Protein AF-A0A4Q1C5U7-F1 (afdb_monomer_lite)

pLDDT: mean 79.49, std 18.41, range [34.84, 97.06]

Organism: NCBI:txid2508720

Foldseek 3Di:
DPVVVVVVVVVVLPPPDLQDDFFDFPVVVCVSQNAAPDWDDDPQWIWGAHPPRWIFIDGVRTTDDTPRDPHPDDDDDDDDDDDDDDDDDDDDDDDPDPPDDPVVVVVVVVVVVVVVVVVVVVVVVVVVVVVVVVVVVVVVVVPPDCDPLPDDDPVVLVVVLVVLLVLLLVLLVVLCVVLVHDFDSVLSNVLSVQLSVLLVVVQVCCCVPVVDNDPPPPSLVVSLSSSLVSNVVRGPDDDSVSSNSSSVSSSVSSVVVVVVVVVVVVVVVD

Sequence (270 aa):
MVRGWLTVLFLLLASAGAAVRYDMSKAELLQELGKPVSVLRRGDREILIYPNNVRIEIEQGKVVVVKGLDLAAQETAPTPAAAPTEEVAPTEAEPAEPKLSPEEQKAQAEAEAKLEKALAESDTKARAEMEKAITDLETLGESAEHRPEPSFNLTGFFTELFIKWALMLAALKLTCKYWGADVDWSGLMIAAAADTAVRAIVGVIGYVVLEMFTLLYADEALAAIVLVLVLRKVSTNQSLQQAVTITMTSKVFSIVVGSFLTVLILNALH

Secondary structure (DSSP, 8-state):
-THHHHHHHHHHHTT------TT-BHHHHHHHH---SEEEEETTEEEEEEGGGEEEEEETTEEEEEESS---PPP------PPP--------PPPPP----HHHHHHHHHHHHHHHHHHHHHHHHHHHHHHHHHHHHHHHHHT---PPP----HHHHHHHHHHHHHHHHHHHHHHHHHTT----HHHHHHHHHHHHHHHHHHHHHHHHHH--S--TTHHHHHHHHHHHHHHHHH-TT--HHHHHHHHHHHHHHHHHHHHHHHHHHHHHH-

Structure (mmCIF, N/CA/C/O backbone):
data_AF-A0A4Q1C5U7-F1
#
_entry.id   AF-A0A4Q1C5U7-F1
#
loop_
_atom_site.group_PDB
_atom_site.id
_atom_site.type_symbol
_atom_site.label_atom_id
_atom_site.label_alt_id
_atom_site.label_comp_id
_atom_site.label_asym_id
_atom_site.label_entity_id
_atom_site.label_seq_id
_atom_site.pdbx_PDB_ins_code
_atom_site.Cartn_x
_atom_site.Cartn_y
_atom_site.Cartn_z
_atom_site.occupancy
_atom_site.B_iso_or_equiv
_atom_site.auth_seq_id
_atom_site.auth_comp_id
_atom_site.auth_asym_id
_atom_site.auth_atom_id
_atom_site.pdbx_PDB_model_num
ATOM 1 N N . MET A 1 1 ? -20.197 -18.824 -11.223 1.00 46.75 1 MET A N 1
ATOM 2 C CA . MET A 1 1 ? -20.554 -18.307 -9.878 1.00 46.75 1 MET A CA 1
ATOM 3 C C . MET A 1 1 ? -19.565 -17.286 -9.290 1.00 46.75 1 MET A C 1
ATOM 5 O O . MET A 1 1 ? -19.894 -16.682 -8.284 1.00 46.75 1 MET A O 1
ATOM 9 N N . VAL A 1 2 ? -18.411 -17.014 -9.917 1.00 41.91 2 VAL A N 1
ATOM 10 C CA . VAL A 1 2 ? -17.376 -16.092 -9.384 1.00 41.91 2 VAL A CA 1
ATOM 11 C C . VAL A 1 2 ? -17.670 -14.600 -9.657 1.00 41.91 2 VAL A C 1
ATOM 13 O O . VAL A 1 2 ? -17.230 -13.728 -8.916 1.00 41.91 2 VAL A O 1
ATOM 16 N N . ARG A 1 3 ? -18.494 -14.284 -10.670 1.00 44.75 3 ARG A N 1
ATOM 17 C CA . ARG A 1 3 ? -18.809 -12.899 -11.082 1.00 44.75 3 ARG A CA 1
ATOM 18 C C . ARG A 1 3 ? -19.605 -12.071 -10.061 1.00 44.75 3 ARG A C 1
ATOM 20 O O . ARG A 1 3 ? -19.505 -10.853 -10.102 1.00 44.75 3 ARG A O 1
ATOM 27 N N . GLY A 1 4 ? -20.361 -12.702 -9.157 1.00 39.09 4 GLY A N 1
ATOM 28 C CA . GLY A 1 4 ? -21.198 -11.987 -8.179 1.00 39.09 4 GLY A CA 1
ATOM 29 C C . GLY A 1 4 ? -20.455 -11.509 -6.927 1.00 39.09 4 GLY A C 1
ATOM 30 O O . GLY A 1 4 ? -20.887 -10.560 -6.285 1.00 39.09 4 GLY A O 1
ATOM 31 N N . TRP A 1 5 ? -19.324 -12.133 -6.580 1.00 38.31 5 TRP A N 1
ATOM 32 C CA . TRP A 1 5 ? -18.568 -11.785 -5.368 1.00 38.31 5 TRP A CA 1
ATOM 33 C C . TRP A 1 5 ? -17.678 -10.552 -5.563 1.00 38.31 5 TRP A C 1
ATOM 35 O O . TRP A 1 5 ? -17.533 -9.743 -4.649 1.00 38.31 5 TRP A O 1
ATOM 45 N N . LEU A 1 6 ? -17.148 -10.361 -6.775 1.00 40.88 6 LEU A N 1
ATOM 46 C CA . LEU A 1 6 ? -16.336 -9.191 -7.123 1.00 40.88 6 LEU A CA 1
ATOM 47 C C . LEU A 1 6 ? -17.145 -7.886 -7.089 1.00 40.88 6 LEU A C 1
ATOM 49 O O . LEU A 1 6 ? -16.621 -6.856 -6.681 1.00 40.88 6 LEU A O 1
ATOM 53 N N . THR A 1 7 ? -18.431 -7.926 -7.449 1.00 47.09 7 THR A N 1
ATOM 54 C CA . THR A 1 7 ? -19.303 -6.740 -7.451 1.00 47.09 7 THR A CA 1
ATOM 55 C C . THR A 1 7 ? -19.646 -6.275 -6.037 1.00 47.09 7 THR A C 1
ATOM 57 O O . THR A 1 7 ? -19.680 -5.075 -5.788 1.00 47.09 7 THR A O 1
ATOM 60 N N . VAL A 1 8 ? -19.838 -7.203 -5.091 1.00 49.38 8 VAL A N 1
ATOM 61 C CA . VAL A 1 8 ? -20.126 -6.875 -3.682 1.00 49.38 8 VAL A CA 1
ATOM 62 C C . VAL A 1 8 ? -18.891 -6.299 -2.980 1.00 49.38 8 VAL A C 1
ATOM 64 O O . VAL A 1 8 ? -19.018 -5.355 -2.204 1.00 49.38 8 VAL A O 1
ATOM 67 N N . LEU A 1 9 ? -17.691 -6.803 -3.294 1.00 44.09 9 LEU A N 1
ATOM 68 C CA . LEU A 1 9 ? -16.439 -6.264 -2.754 1.00 44.09 9 LEU A CA 1
ATOM 69 C C . LEU A 1 9 ? -16.134 -4.860 -3.312 1.00 44.09 9 LEU A C 1
ATOM 71 O O . LEU A 1 9 ? -15.711 -3.987 -2.561 1.00 44.09 9 LEU A O 1
ATOM 75 N N . PHE A 1 10 ? -16.414 -4.612 -4.598 1.00 42.50 10 PHE A N 1
ATOM 76 C CA . PHE A 1 10 ? -16.211 -3.300 -5.228 1.00 42.50 10 PHE A CA 1
ATOM 77 C C . PHE A 1 10 ? -17.227 -2.246 -4.745 1.00 42.50 10 PHE A C 1
ATOM 79 O O . PHE A 1 10 ? -16.869 -1.082 -4.584 1.00 42.50 10 PHE A O 1
ATOM 86 N N . LEU A 1 11 ? -18.469 -2.647 -4.430 1.00 37.47 11 LEU A N 1
ATOM 87 C CA . LEU A 1 11 ? -19.483 -1.740 -3.869 1.00 37.47 11 LEU A CA 1
ATOM 88 C C . LEU A 1 11 ? -19.166 -1.307 -2.424 1.00 37.47 11 LEU A C 1
ATOM 90 O O . LEU A 1 11 ? -19.554 -0.218 -2.014 1.00 37.47 11 LEU A O 1
ATOM 94 N N . LEU A 1 12 ? -18.442 -2.135 -1.660 1.00 37.44 12 LEU A N 1
ATOM 95 C CA . LEU A 1 12 ? -18.018 -1.833 -0.285 1.00 37.44 12 LEU A CA 1
ATOM 96 C C . LEU A 1 12 ? -16.798 -0.896 -0.205 1.00 37.44 12 LEU A C 1
ATOM 98 O O . LEU A 1 12 ? -16.590 -0.273 0.834 1.00 37.44 12 LEU A O 1
ATOM 102 N N . LEU A 1 13 ? -16.009 -0.763 -1.280 1.00 35.97 13 LEU A N 1
ATOM 103 C CA . LEU A 1 13 ? -14.860 0.155 -1.338 1.00 35.97 13 LEU A CA 1
ATOM 104 C C . LEU A 1 13 ? -15.218 1.577 -1.817 1.00 35.97 13 LEU A C 1
ATOM 106 O O . LEU A 1 13 ? -14.409 2.488 -1.655 1.00 35.97 13 LEU A O 1
ATOM 110 N N . ALA A 1 14 ? -16.416 1.800 -2.364 1.00 36.44 14 ALA A N 1
ATOM 111 C CA . ALA A 1 14 ? -16.803 3.081 -2.965 1.00 36.44 14 ALA A CA 1
ATOM 112 C C . ALA A 1 14 ? -17.351 4.136 -1.975 1.00 36.44 14 ALA A C 1
ATOM 114 O O . ALA A 1 14 ? -17.719 5.228 -2.399 1.00 36.44 14 ALA A O 1
ATOM 115 N N . SER A 1 15 ? -17.415 3.856 -0.666 1.00 35.97 15 SER A N 1
ATOM 116 C CA . SER A 1 15 ? -18.085 4.732 0.316 1.00 35.97 15 SER A CA 1
ATOM 117 C C . SER A 1 15 ? -17.153 5.530 1.244 1.00 35.97 15 SER A C 1
ATOM 119 O O . SER A 1 15 ? -17.610 6.069 2.248 1.00 35.97 15 SER A O 1
ATOM 121 N N . ALA A 1 16 ? -15.847 5.611 0.972 1.00 37.25 16 ALA A N 1
ATOM 122 C CA . ALA A 1 16 ? -14.880 6.249 1.876 1.00 37.25 16 ALA A CA 1
ATOM 123 C C . ALA A 1 16 ? -14.507 7.680 1.449 1.00 37.25 16 ALA A C 1
ATOM 125 O O . ALA A 1 16 ? -13.344 7.999 1.222 1.00 37.25 16 ALA A O 1
ATOM 126 N N . GLY A 1 17 ? -15.514 8.545 1.371 1.00 46.44 17 GLY A N 1
ATOM 127 C CA . GLY A 1 17 ? -15.344 9.980 1.168 1.00 46.44 17 GLY A CA 1
ATOM 128 C C . GLY A 1 17 ? -16.585 10.714 1.650 1.00 46.44 17 GLY A C 1
ATOM 129 O O . GLY A 1 17 ? -17.378 11.174 0.837 1.00 46.44 17 GLY A O 1
ATOM 130 N N . ALA A 1 18 ? -16.793 10.766 2.968 1.00 54.94 18 ALA A N 1
ATOM 131 C CA . ALA A 1 18 ? -17.899 11.508 3.567 1.00 54.94 18 ALA A CA 1
ATOM 132 C C . ALA A 1 18 ? -17.649 13.016 3.397 1.00 54.94 18 ALA A C 1
ATOM 134 O O . ALA A 1 18 ? -17.070 13.677 4.260 1.00 54.94 18 ALA A O 1
ATOM 135 N N . ALA A 1 19 ? -18.027 13.555 2.240 1.00 70.62 19 ALA A N 1
ATOM 136 C CA . ALA A 1 19 ? -18.027 14.986 1.998 1.00 70.62 19 ALA A CA 1
ATOM 137 C C . ALA A 1 19 ? -19.228 15.588 2.736 1.00 70.62 19 ALA A C 1
ATOM 139 O O . ALA A 1 19 ? -20.375 15.423 2.321 1.00 70.62 19 ALA A O 1
ATOM 140 N N . VAL A 1 20 ? -18.973 16.271 3.853 1.00 75.94 20 VAL A N 1
ATOM 141 C CA . VAL A 1 20 ? -19.989 17.090 4.526 1.00 75.94 20 VAL A CA 1
ATOM 142 C C . VAL A 1 20 ? -20.467 18.145 3.528 1.00 75.94 20 VAL A C 1
ATOM 144 O O . VAL A 1 20 ? -19.653 18.866 2.960 1.00 75.94 20 VAL A O 1
ATOM 147 N N . ARG A 1 21 ? -21.777 18.228 3.285 1.00 82.94 21 ARG A N 1
ATOM 148 C CA . ARG A 1 21 ? -22.371 19.202 2.356 1.00 82.94 21 ARG A CA 1
ATOM 149 C C . ARG A 1 21 ? -23.068 20.312 3.137 1.00 82.94 21 ARG A C 1
ATOM 151 O O . ARG A 1 21 ? -23.632 20.060 4.204 1.00 82.94 21 ARG A O 1
ATOM 158 N N . TYR A 1 22 ? -23.061 21.527 2.592 1.00 85.25 22 TYR A N 1
ATOM 159 C CA . TYR A 1 22 ? -23.962 22.581 3.058 1.00 85.25 22 TYR A CA 1
ATOM 160 C C . TYR A 1 22 ? -25.418 22.125 2.884 1.00 85.25 22 TYR A C 1
ATOM 162 O O . TYR A 1 22 ? -25.722 21.361 1.969 1.00 85.25 22 TYR A O 1
ATOM 170 N N . ASP A 1 23 ? -26.303 22.575 3.774 1.00 86.94 23 ASP A N 1
ATOM 171 C CA . ASP A 1 23 ? -27.731 22.220 3.806 1.00 86.94 23 ASP A CA 1
ATOM 172 C C . ASP A 1 23 ? -28.072 20.771 4.217 1.00 86.94 23 ASP A C 1
ATOM 174 O O . ASP A 1 23 ? -29.239 20.380 4.222 1.00 86.94 23 ASP A O 1
ATOM 178 N N . MET A 1 24 ? -27.076 19.976 4.626 1.00 90.75 24 MET A N 1
ATOM 179 C CA . MET A 1 24 ? -27.300 18.637 5.179 1.00 90.75 24 MET A CA 1
ATOM 180 C C . MET A 1 24 ? -28.099 18.714 6.488 1.00 90.75 24 MET A C 1
ATOM 182 O O . MET A 1 24 ? -27.885 19.611 7.315 1.00 90.75 24 MET A O 1
ATOM 186 N N . SER A 1 25 ? -29.015 17.766 6.695 1.00 95.06 25 SER A N 1
ATOM 187 C CA . SER A 1 25 ? -29.783 17.688 7.937 1.00 95.06 25 SER A CA 1
ATOM 188 C C . SER A 1 25 ? -28.907 17.214 9.100 1.00 95.06 25 SER A C 1
ATOM 190 O O . SER A 1 25 ? -27.942 16.466 8.929 1.00 95.06 25 SER A O 1
ATOM 192 N N . LYS A 1 26 ? -29.272 17.587 10.332 1.00 94.31 26 LYS A N 1
ATOM 193 C CA . LYS A 1 26 ? -28.575 17.101 11.536 1.00 94.31 26 LYS A CA 1
ATOM 194 C C . LYS A 1 26 ? -28.488 15.568 11.608 1.00 94.31 26 LYS A C 1
ATOM 196 O O . LYS A 1 26 ? -27.492 15.043 12.098 1.00 94.31 26 LYS A O 1
ATOM 201 N N . ALA A 1 27 ? -29.530 14.859 11.172 1.00 93.94 27 ALA A N 1
ATOM 202 C CA . ALA A 1 27 ? -29.571 13.398 11.224 1.00 93.94 27 ALA A CA 1
ATOM 203 C C . ALA A 1 27 ? -28.536 12.771 10.280 1.00 93.94 27 ALA A C 1
ATOM 205 O O . ALA A 1 27 ? -27.774 11.907 10.706 1.00 93.94 27 ALA A O 1
ATOM 206 N N . GLU A 1 28 ? -28.461 13.266 9.044 1.00 89.75 28 GLU A N 1
ATOM 207 C CA . GLU A 1 28 ? -27.460 12.846 8.055 1.00 89.75 28 GLU A CA 1
ATOM 208 C C . GLU A 1 28 ? -26.045 13.188 8.527 1.00 89.75 28 GLU A C 1
ATOM 210 O O . GLU A 1 28 ? -25.154 12.346 8.475 1.00 89.75 28 GLU A O 1
ATOM 215 N N . LEU A 1 29 ? -25.848 14.378 9.103 1.00 92.31 29 LEU A N 1
ATOM 216 C CA . LEU A 1 29 ? -24.549 14.780 9.639 1.00 92.31 29 LEU A CA 1
ATOM 217 C C . LEU A 1 29 ? -24.057 13.830 10.744 1.00 92.31 29 LEU A C 1
ATOM 219 O O . LEU A 1 29 ? -22.887 13.455 10.764 1.00 92.31 29 LEU A O 1
ATOM 223 N N . LEU A 1 30 ? -24.943 13.439 11.664 1.00 92.00 30 LEU A N 1
ATOM 224 C CA . LEU A 1 30 ? -24.619 12.496 12.740 1.00 92.00 30 LEU A CA 1
ATOM 225 C C . LEU A 1 30 ? -24.405 11.068 12.221 1.00 92.00 30 LEU A C 1
ATOM 227 O O . LEU A 1 30 ? -23.676 10.298 12.846 1.00 92.00 30 LEU A O 1
ATOM 231 N N . GLN A 1 31 ? -25.034 10.705 11.104 1.00 90.12 31 GLN A N 1
ATOM 232 C CA . GLN A 1 31 ? -24.820 9.420 10.445 1.00 90.12 31 GLN A CA 1
ATOM 233 C C . GLN A 1 31 ? -23.441 9.357 9.772 1.00 90.12 31 GLN A C 1
ATOM 235 O O . GLN A 1 31 ? -22.759 8.342 9.897 1.00 90.12 31 GLN A O 1
ATOM 240 N N . GLU A 1 32 ? -23.016 10.442 9.120 1.00 87.06 32 GLU A N 1
ATOM 241 C CA . GLU A 1 32 ? -21.732 10.536 8.412 1.00 87.06 32 GLU A CA 1
ATOM 242 C C . GLU A 1 32 ? -20.539 10.732 9.364 1.00 87.06 32 GLU A C 1
ATOM 244 O O . GLU A 1 32 ? -19.531 10.029 9.272 1.00 87.06 32 GLU A O 1
ATOM 249 N N . LEU A 1 33 ? -20.643 11.669 10.315 1.00 87.44 33 LEU A N 1
ATOM 250 C CA . LEU A 1 33 ? -19.537 12.041 11.212 1.00 87.44 33 LEU A CA 1
ATOM 251 C C . LEU A 1 33 ? -19.574 11.338 12.574 1.00 87.44 33 LEU A C 1
ATOM 253 O O . LEU A 1 33 ? -18.596 11.380 13.324 1.00 87.44 33 LEU A O 1
ATOM 257 N N . GLY A 1 34 ? -20.683 10.684 12.916 1.00 90.19 34 GLY A N 1
ATOM 258 C CA . GLY A 1 34 ? -20.878 10.057 14.218 1.00 90.19 34 GLY A CA 1
ATOM 259 C C . GLY A 1 34 ? -21.274 11.048 15.318 1.00 90.19 34 GLY A C 1
ATOM 260 O O . GLY A 1 34 ? -21.898 12.080 15.077 1.00 90.19 34 GLY A O 1
ATOM 261 N N . LYS A 1 35 ? -20.957 10.708 16.574 1.00 92.62 35 LYS A N 1
ATOM 262 C CA . LYS A 1 35 ? -21.348 11.515 17.741 1.00 92.62 35 LYS A CA 1
ATOM 263 C C . LYS A 1 35 ? -20.346 12.658 17.986 1.00 92.62 35 LYS A C 1
ATOM 265 O O . LYS A 1 35 ? -19.148 12.385 18.057 1.00 92.62 35 LYS A O 1
ATOM 270 N N . PRO A 1 36 ? -20.812 13.905 18.177 1.00 95.38 36 PRO A N 1
ATOM 271 C CA . PRO A 1 36 ? -19.949 15.032 18.526 1.00 95.38 36 PRO A CA 1
ATOM 272 C C . PRO A 1 36 ? -19.385 14.876 19.946 1.00 95.38 36 PRO A C 1
ATOM 274 O O . PRO A 1 36 ? -20.014 14.269 20.813 1.00 95.38 36 PRO A O 1
ATOM 277 N N . VAL A 1 37 ? -18.219 15.477 20.194 1.00 94.06 37 VAL A N 1
ATOM 278 C CA . VAL A 1 37 ? -17.586 15.552 21.524 1.00 94.06 37 VAL A CA 1
ATOM 279 C C . VAL A 1 37 ? -18.360 16.507 22.425 1.00 94.06 37 VAL A C 1
ATOM 281 O O . VAL A 1 37 ? -18.564 16.231 23.605 1.00 94.06 37 VAL A O 1
ATOM 284 N N . SER A 1 38 ? -18.814 17.633 21.871 1.00 95.25 38 SER A N 1
ATOM 285 C CA . SER A 1 38 ? -19.662 18.574 22.592 1.00 95.25 38 SER A CA 1
ATOM 286 C C . SER A 1 38 ? -20.686 19.237 21.680 1.00 95.25 38 SER A C 1
ATOM 288 O O . SER A 1 38 ? -20.502 19.370 20.468 1.00 95.25 38 SER A O 1
ATOM 290 N N . VAL A 1 39 ? -21.803 19.625 22.291 1.00 96.44 39 VAL A N 1
ATOM 291 C CA . VAL A 1 39 ? -22.923 20.290 21.630 1.00 96.44 39 VAL A CA 1
ATOM 292 C C . VAL A 1 39 ? -23.239 21.550 22.421 1.00 96.44 39 VAL A C 1
ATOM 294 O O . VAL A 1 39 ? -23.605 21.468 23.593 1.00 96.44 39 VAL A O 1
ATOM 297 N N . LEU A 1 40 ? -23.094 22.717 21.796 1.00 95.94 40 LEU A N 1
ATOM 298 C CA . LEU A 1 40 ? -23.464 24.002 22.384 1.00 95.94 40 LEU A CA 1
ATOM 299 C C . LEU A 1 40 ? -24.704 24.539 21.671 1.00 95.94 40 LEU A C 1
ATOM 301 O O . LEU A 1 40 ? -24.714 24.660 20.451 1.00 95.94 40 LEU A O 1
ATOM 305 N N . ARG A 1 41 ? -25.744 24.905 22.422 1.00 96.31 41 ARG A N 1
ATOM 306 C CA . ARG A 1 41 ? -26.962 25.520 21.873 1.00 96.31 41 ARG A CA 1
ATOM 307 C C . ARG A 1 41 ? -27.051 26.985 22.272 1.00 96.31 41 ARG A C 1
ATOM 309 O O . ARG A 1 41 ? -26.898 27.312 23.448 1.00 96.31 41 ARG A O 1
ATOM 316 N N . ARG A 1 42 ? -27.311 27.861 21.301 1.00 94.31 42 ARG A N 1
ATOM 317 C CA . ARG A 1 42 ? -27.525 29.298 21.505 1.00 94.31 42 ARG A CA 1
ATOM 318 C C . ARG A 1 42 ? -28.661 29.769 20.591 1.00 94.31 42 ARG A C 1
ATOM 320 O O . ARG A 1 42 ? -28.425 30.097 19.433 1.00 94.31 42 ARG A O 1
ATOM 327 N N . GLY A 1 43 ? -29.884 29.803 21.124 1.00 94.62 43 GLY A N 1
ATOM 328 C CA . GLY A 1 43 ? -31.089 30.123 20.347 1.00 94.62 43 GLY A CA 1
ATOM 329 C C . GLY A 1 43 ? -31.361 29.062 19.278 1.00 94.62 43 GLY A C 1
ATOM 330 O O . GLY A 1 43 ? -31.288 27.871 19.575 1.00 94.62 43 GLY A O 1
ATOM 331 N N . ASP A 1 44 ? -31.588 29.500 18.039 1.00 94.62 44 ASP A N 1
ATOM 332 C CA . ASP A 1 44 ? -31.835 28.626 16.879 1.00 94.62 44 ASP A CA 1
ATOM 333 C C . ASP A 1 44 ? -30.557 28.025 16.267 1.00 94.62 44 ASP A C 1
ATOM 335 O O . ASP A 1 44 ? -30.614 27.332 15.247 1.00 94.62 44 ASP A O 1
ATOM 339 N N . ARG A 1 45 ? -29.398 28.286 16.890 1.00 96.06 45 ARG A N 1
ATOM 340 C CA . ARG A 1 45 ? -28.090 27.780 16.467 1.00 96.06 45 ARG A CA 1
ATOM 341 C C . ARG A 1 45 ? -27.583 26.687 17.397 1.00 96.06 45 ARG A C 1
ATOM 343 O O . ARG A 1 45 ? -27.512 26.856 18.618 1.00 96.06 45 ARG A O 1
ATOM 350 N N . GLU A 1 46 ? -27.155 25.584 16.803 1.00 97.06 46 GLU A N 1
ATOM 351 C CA . GLU A 1 46 ? -26.508 24.459 17.468 1.00 97.06 46 GLU A CA 1
ATOM 352 C C . GLU A 1 46 ? -25.096 24.288 16.902 1.00 97.06 46 GLU A C 1
ATOM 354 O O . GLU A 1 46 ? -24.903 24.122 15.704 1.00 97.06 46 GLU A O 1
ATOM 359 N N . ILE A 1 47 ? -24.091 24.357 17.769 1.00 96.69 47 ILE A N 1
ATOM 360 C CA . ILE A 1 47 ? -22.680 24.214 17.420 1.00 96.69 47 ILE A CA 1
ATOM 361 C 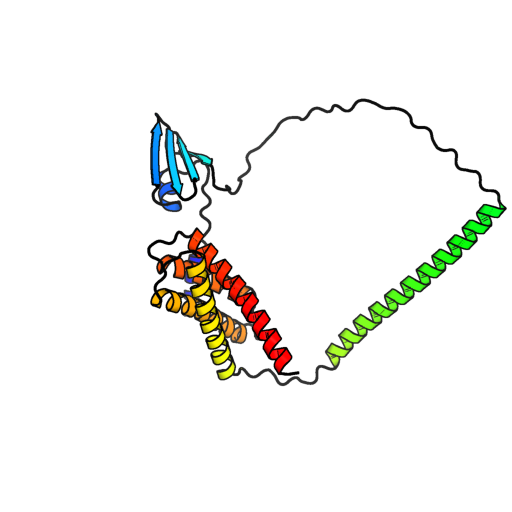C . ILE A 1 47 ? -22.233 22.828 17.878 1.00 96.69 47 ILE A C 1
ATOM 363 O O . ILE A 1 47 ? -22.235 22.527 19.073 1.00 96.69 47 ILE A O 1
ATOM 367 N N . LEU A 1 48 ? -21.844 21.995 16.923 1.00 96.88 48 LEU A N 1
ATOM 368 C CA . LEU A 1 48 ? -21.315 20.656 17.136 1.00 96.88 48 LEU A CA 1
ATOM 369 C C . LEU A 1 48 ? -19.792 20.711 17.032 1.00 96.88 48 LEU A C 1
ATOM 371 O O . LEU A 1 48 ? -19.252 21.186 16.031 1.00 96.88 48 LEU A O 1
ATOM 375 N N . ILE A 1 49 ? -19.105 20.225 18.062 1.00 94.31 49 ILE A N 1
ATOM 376 C CA . ILE A 1 49 ? -17.646 20.131 18.082 1.00 94.31 49 ILE A CA 1
ATOM 377 C C . ILE A 1 49 ? -17.262 18.659 17.983 1.00 94.31 49 ILE A C 1
ATOM 379 O O . ILE A 1 49 ? -17.637 17.848 18.833 1.00 94.31 49 ILE A O 1
ATOM 383 N N . TYR A 1 50 ? -16.514 18.324 16.940 1.00 92.94 50 TYR A N 1
ATOM 384 C CA . TYR A 1 50 ? -15.960 16.997 16.693 1.00 92.94 50 TYR A CA 1
ATOM 385 C C . TYR A 1 50 ? -14.459 16.975 17.038 1.00 92.94 50 TYR A C 1
ATOM 387 O O . TYR A 1 50 ? -13.857 18.034 17.257 1.00 92.94 50 TYR A O 1
ATOM 395 N N . PRO A 1 51 ? -13.830 15.788 17.117 1.00 80.62 51 PRO A N 1
ATOM 396 C CA . PRO A 1 51 ? -12.381 15.686 17.282 1.00 80.62 51 PRO A CA 1
ATOM 397 C C . PRO A 1 51 ? -11.636 16.483 16.195 1.00 80.62 51 PRO A C 1
ATOM 399 O O . PRO A 1 51 ? -12.177 16.719 15.116 1.00 80.62 51 PRO A O 1
ATOM 402 N N . ASN A 1 52 ? -10.396 16.897 16.471 1.00 81.19 52 ASN A N 1
ATOM 403 C CA . ASN A 1 52 ? -9.564 17.728 15.580 1.00 81.19 52 ASN A CA 1
ATOM 404 C C . ASN A 1 52 ? -10.049 19.177 15.373 1.00 81.19 52 ASN A C 1
ATOM 406 O O . ASN A 1 52 ? -9.756 19.783 14.347 1.00 81.19 52 ASN A O 1
ATOM 410 N N . ASN A 1 53 ? -10.764 19.754 16.346 1.00 82.31 53 ASN A N 1
ATOM 411 C CA . ASN A 1 53 ? -11.264 21.138 16.297 1.00 82.31 53 ASN A CA 1
ATOM 412 C C . ASN A 1 53 ? -12.226 21.425 15.129 1.00 82.31 53 ASN A C 1
ATOM 414 O O . ASN A 1 53 ? -12.404 22.580 14.738 1.00 82.31 53 ASN A O 1
ATOM 418 N N . VAL A 1 54 ? -12.878 20.388 14.598 1.00 89.81 54 VAL A N 1
ATOM 419 C CA . VAL A 1 54 ? -13.915 20.540 13.578 1.00 89.81 54 VAL A CA 1
ATOM 420 C C . VAL A 1 54 ? -15.167 21.099 14.243 1.00 89.81 54 VAL A C 1
ATOM 422 O O . VAL A 1 54 ? -15.742 20.487 15.148 1.00 89.81 54 VAL A O 1
ATOM 425 N N . ARG A 1 55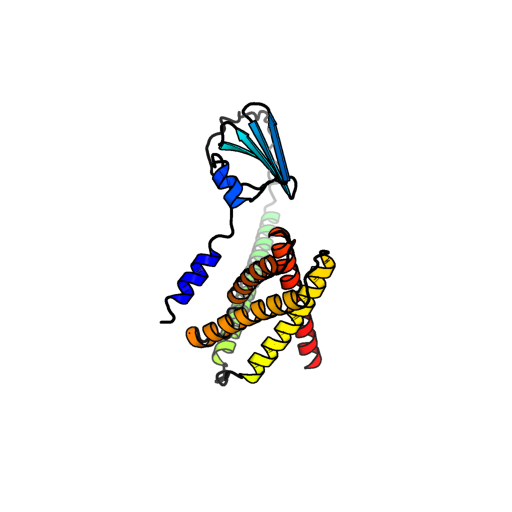 ? -15.594 22.275 13.789 1.00 94.00 55 ARG A N 1
ATOM 426 C CA . ARG A 1 55 ? -16.761 22.987 14.306 1.00 94.00 55 ARG A CA 1
ATOM 427 C C . ARG A 1 55 ? -17.810 23.095 13.214 1.00 94.00 55 ARG A C 1
ATOM 429 O O . ARG A 1 55 ? -17.558 23.703 12.176 1.00 94.00 55 ARG A O 1
ATOM 436 N N . ILE A 1 56 ? -18.991 22.555 13.485 1.00 94.69 56 ILE A N 1
ATOM 437 C CA . ILE A 1 56 ? -20.124 22.585 12.563 1.00 94.69 56 ILE A CA 1
ATOM 438 C C . ILE A 1 56 ? -21.260 23.356 13.216 1.00 94.69 56 ILE A C 1
ATOM 440 O O . ILE A 1 56 ? -21.678 23.028 14.324 1.00 94.69 56 ILE A O 1
ATOM 444 N N . GLU A 1 57 ? -21.740 24.396 12.546 1.00 96.25 57 GLU A N 1
ATOM 445 C CA . GLU A 1 57 ? -22.875 25.195 12.996 1.00 96.25 57 GLU A CA 1
ATOM 446 C C . GLU A 1 57 ? -24.118 24.805 12.205 1.00 96.25 57 GLU A C 1
ATOM 448 O O . GLU A 1 57 ? -24.133 24.829 10.971 1.00 96.25 57 GLU A O 1
ATOM 453 N N . ILE A 1 58 ? -25.155 24.443 12.950 1.00 96.31 58 ILE A N 1
ATOM 454 C CA . ILE A 1 58 ? -26.477 24.107 12.455 1.00 96.31 58 ILE A CA 1
ATOM 455 C C . ILE A 1 58 ? -27.418 25.246 12.831 1.00 96.31 58 ILE A C 1
ATOM 457 O O . ILE A 1 58 ? -27.524 25.596 14.005 1.00 96.31 58 ILE A O 1
ATOM 461 N N . GLU A 1 59 ? -28.125 25.794 11.853 1.00 96.62 59 GLU A N 1
ATOM 462 C CA . GLU A 1 59 ? -29.174 26.796 12.048 1.00 96.62 59 GLU A CA 1
ATOM 463 C C . GLU A 1 59 ? -30.458 26.244 11.425 1.00 96.62 59 GLU A C 1
ATOM 465 O O . GLU A 1 59 ? -30.434 25.702 10.320 1.00 96.62 59 GLU A O 1
ATOM 470 N N . GLN A 1 60 ? -31.571 26.281 12.165 1.00 94.88 60 GLN A N 1
ATOM 471 C CA . GLN A 1 60 ? -32.862 25.732 11.705 1.00 94.88 60 GLN A CA 1
ATOM 472 C C . GLN A 1 60 ? -32.801 24.249 11.268 1.00 94.88 60 GLN A C 1
ATOM 474 O O . GLN A 1 60 ? -33.539 23.803 10.392 1.00 94.88 60 GLN A O 1
ATOM 479 N N . GLY A 1 61 ? -31.914 23.462 11.886 1.00 92.62 61 GLY A N 1
ATOM 480 C CA . GLY A 1 61 ? -31.757 22.030 11.604 1.00 92.62 61 GLY A CA 1
ATOM 481 C C . GLY A 1 61 ? -30.900 21.685 10.378 1.00 92.62 61 GLY A C 1
ATOM 482 O O . GLY A 1 61 ? -30.751 20.496 10.082 1.00 92.62 61 GLY A O 1
ATOM 483 N N . LYS A 1 62 ? -30.307 22.687 9.714 1.00 94.50 62 LYS A N 1
ATOM 484 C CA . LYS A 1 62 ? -29.455 22.549 8.521 1.00 94.50 62 LYS A CA 1
ATOM 485 C C . LYS A 1 62 ? -28.035 23.059 8.771 1.00 94.50 62 LYS A C 1
ATOM 487 O O . LYS A 1 62 ? -27.839 24.001 9.537 1.00 94.50 62 LYS A O 1
ATOM 492 N N . VAL A 1 63 ? -27.038 22.436 8.141 1.00 93.31 63 VAL A N 1
ATOM 493 C CA . VAL A 1 63 ? -25.625 22.846 8.246 1.00 93.31 63 VAL A CA 1
ATOM 494 C C . VAL A 1 63 ? -25.377 24.141 7.469 1.00 93.31 63 VAL A C 1
ATOM 496 O O . VAL A 1 63 ? -25.525 24.167 6.248 1.00 93.31 63 VAL A O 1
ATOM 499 N N . VAL A 1 64 ? -24.947 25.191 8.176 1.00 92.75 64 VAL A N 1
ATOM 500 C CA . VAL A 1 64 ? -24.665 26.519 7.597 1.00 92.75 64 VAL A CA 1
ATOM 501 C C . VAL A 1 64 ? -23.170 26.814 7.546 1.00 92.75 64 VAL A C 1
ATOM 503 O O . VAL A 1 64 ? -22.688 27.405 6.583 1.00 92.75 64 VAL A O 1
ATOM 506 N N . VAL A 1 65 ? -22.408 26.394 8.560 1.00 90.81 65 VAL A N 1
ATOM 507 C CA . VAL A 1 65 ? -20.967 26.677 8.644 1.00 90.81 65 VAL A CA 1
ATOM 508 C C . VAL A 1 65 ? -20.211 25.421 9.046 1.00 90.81 65 VAL A C 1
ATOM 510 O O . VAL A 1 65 ? -20.550 24.781 10.037 1.00 90.81 65 VAL A O 1
ATOM 513 N N . VAL A 1 66 ? -19.139 25.108 8.323 1.00 89.75 66 VAL A N 1
ATOM 514 C CA . VAL A 1 66 ? -18.165 24.077 8.696 1.00 89.75 66 VAL A CA 1
ATOM 515 C C . VAL A 1 66 ? -16.798 24.749 8.766 1.00 89.75 66 VAL A C 1
ATOM 517 O O . VAL A 1 66 ? -16.354 25.364 7.801 1.00 89.75 66 VAL A O 1
ATOM 520 N N . LYS A 1 67 ? -16.142 24.679 9.924 1.00 88.00 67 LYS A N 1
ATOM 521 C CA . LYS A 1 67 ? -14.769 25.154 10.135 1.00 88.00 67 LYS A CA 1
ATOM 522 C C . LYS A 1 67 ? -13.884 23.975 10.523 1.00 88.00 67 LYS A C 1
ATOM 524 O O . LYS A 1 67 ? -14.274 23.179 11.375 1.00 88.00 67 LYS A O 1
ATOM 529 N N . GLY A 1 68 ? -12.693 23.895 9.931 1.00 77.25 68 GLY A N 1
ATOM 530 C CA . GLY A 1 68 ? -11.716 22.834 10.210 1.00 77.25 68 GLY A CA 1
ATOM 531 C C . GLY A 1 68 ? -11.854 21.575 9.344 1.00 77.25 68 GLY A C 1
ATOM 532 O O . GLY A 1 68 ? -11.150 20.606 9.599 1.00 77.25 68 GLY A O 1
ATOM 533 N N . LEU A 1 69 ? -12.730 21.584 8.332 1.00 71.88 69 LEU A N 1
ATOM 534 C CA . LEU A 1 69 ? -12.773 20.578 7.268 1.00 71.88 69 LEU A CA 1
ATOM 535 C C . LEU A 1 69 ? -12.561 21.282 5.924 1.00 71.88 69 LEU A C 1
ATOM 537 O O . LEU A 1 69 ? -13.246 22.271 5.655 1.00 71.88 69 LEU A O 1
ATOM 541 N N . ASP A 1 70 ? -11.665 20.758 5.088 1.00 55.62 70 ASP A N 1
ATOM 542 C CA . ASP A 1 70 ? -11.603 21.136 3.675 1.00 55.62 70 ASP A CA 1
ATOM 543 C C . ASP A 1 70 ? -12.846 20.569 2.990 1.00 55.62 70 ASP A C 1
ATOM 545 O O . ASP A 1 70 ? -12.965 19.369 2.737 1.00 55.62 70 ASP A O 1
ATOM 549 N N . LEU A 1 71 ? -13.834 21.432 2.774 1.00 52.84 71 LEU A N 1
ATOM 550 C CA . LEU A 1 71 ? -15.040 21.064 2.052 1.00 52.84 71 LEU A CA 1
ATOM 551 C C . LEU A 1 71 ? -14.704 20.922 0.567 1.00 52.84 71 LEU A C 1
ATOM 553 O O . LEU A 1 71 ? -14.126 21.827 -0.034 1.00 52.84 71 LEU A O 1
ATOM 557 N N . ALA A 1 72 ? -15.115 19.805 -0.037 1.00 47.69 72 ALA A N 1
ATOM 558 C CA . ALA A 1 72 ? -15.133 19.669 -1.487 1.00 47.69 72 ALA A CA 1
ATOM 559 C C . ALA A 1 72 ? -16.098 20.723 -2.052 1.00 47.69 72 ALA A C 1
ATOM 561 O O . ALA A 1 72 ? -17.315 20.630 -1.878 1.00 47.69 72 ALA A O 1
ATOM 562 N N . ALA A 1 73 ? -15.531 21.768 -2.651 1.00 38.88 73 ALA A N 1
ATOM 563 C CA . ALA A 1 73 ? -16.251 22.921 -3.161 1.00 38.88 73 ALA A CA 1
ATOM 564 C C . ALA A 1 73 ? -17.292 22.502 -4.215 1.00 38.88 73 ALA A C 1
ATOM 566 O O . ALA A 1 73 ? -16.947 21.936 -5.250 1.00 38.88 73 ALA A O 1
ATOM 567 N N . GLN A 1 74 ? -18.564 22.814 -3.961 1.00 40.97 74 GLN A N 1
ATOM 568 C CA . GLN A 1 74 ? -19.553 23.012 -5.017 1.00 40.97 74 GLN A CA 1
ATOM 569 C C . GLN A 1 74 ? -19.731 24.518 -5.205 1.00 40.97 74 GLN A C 1
ATOM 571 O O . GLN A 1 74 ? -20.070 25.238 -4.268 1.00 40.97 74 GLN A O 1
ATOM 576 N N . GLU A 1 75 ? -19.430 24.962 -6.423 1.00 53.72 75 GLU A N 1
ATOM 577 C CA . GLU A 1 75 ? -19.575 26.324 -6.920 1.00 53.72 75 GLU A CA 1
ATOM 578 C C . GLU A 1 75 ? -21.009 26.839 -6.771 1.00 53.72 75 GLU A C 1
ATOM 580 O O . GLU A 1 75 ? -21.955 26.230 -7.268 1.00 53.72 75 GLU A O 1
ATOM 585 N N . THR A 1 76 ? -21.141 28.039 -6.207 1.00 36.19 76 THR A N 1
ATOM 586 C CA . THR A 1 76 ? -22.198 28.989 -6.573 1.00 36.19 76 THR A CA 1
ATOM 587 C C . THR A 1 76 ? -21.620 30.412 -6.582 1.00 36.19 76 THR A C 1
ATOM 589 O O . THR A 1 76 ? -21.120 30.891 -5.569 1.00 36.19 76 THR A O 1
ATOM 592 N N . ALA A 1 77 ? -21.676 31.002 -7.781 1.00 40.38 77 ALA A N 1
ATOM 593 C CA . ALA A 1 77 ? -21.306 32.325 -8.324 1.00 40.38 77 ALA A CA 1
ATOM 594 C C . ALA A 1 77 ? -21.672 33.599 -7.507 1.00 40.38 77 ALA A C 1
ATOM 596 O O . ALA A 1 77 ? -22.344 33.492 -6.485 1.00 40.38 77 ALA A O 1
ATOM 597 N N . PRO A 1 78 ? -21.480 34.833 -8.044 1.00 41.41 78 PRO A N 1
ATOM 598 C CA . PRO A 1 78 ? -20.337 35.435 -8.753 1.00 41.41 78 PRO A CA 1
ATOM 599 C C . PRO A 1 78 ? -19.835 36.727 -8.052 1.00 41.41 78 PRO A C 1
ATOM 601 O O . PRO A 1 78 ? -20.613 37.498 -7.489 1.00 41.41 78 PRO A O 1
ATOM 604 N N . THR A 1 79 ? -18.539 37.028 -8.145 1.00 34.84 79 THR A N 1
ATOM 605 C CA . THR A 1 79 ? -17.955 38.300 -7.672 1.00 34.84 79 THR A CA 1
ATOM 606 C C . THR A 1 79 ? -18.090 39.401 -8.740 1.00 34.84 79 THR A C 1
ATOM 608 O O . THR A 1 79 ? -17.703 39.160 -9.884 1.00 34.84 79 THR A O 1
ATOM 611 N N . PRO A 1 80 ? -18.582 40.615 -8.416 1.00 43.41 80 PRO A N 1
ATOM 612 C CA . PRO A 1 80 ? -18.582 41.746 -9.338 1.00 43.41 80 PRO A CA 1
ATOM 613 C C . PRO A 1 80 ? -17.261 42.535 -9.312 1.00 43.41 80 PRO A C 1
ATOM 615 O O . PRO A 1 80 ? -16.748 42.868 -8.249 1.00 43.41 80 PRO A O 1
ATOM 618 N N . ALA A 1 81 ? -16.802 42.876 -10.520 1.00 39.59 81 ALA A N 1
ATOM 619 C CA . ALA A 1 81 ? -16.092 44.096 -10.921 1.00 39.59 81 ALA A CA 1
ATOM 620 C C . ALA A 1 81 ? -14.904 44.576 -10.058 1.00 39.59 81 ALA A C 1
ATOM 622 O O . ALA A 1 81 ? -15.055 45.387 -9.145 1.00 39.59 81 ALA A O 1
ATOM 623 N N . ALA A 1 82 ? -13.694 44.183 -10.466 1.00 37.97 82 ALA A N 1
ATOM 624 C CA . ALA A 1 82 ? -12.483 44.944 -10.178 1.00 37.97 82 ALA A CA 1
ATOM 625 C C . ALA A 1 82 ? -12.375 46.136 -11.149 1.00 37.97 82 ALA A C 1
ATOM 627 O O . ALA A 1 82 ? -12.552 45.985 -12.359 1.00 37.97 82 ALA A O 1
ATOM 628 N N . ALA A 1 83 ? -12.117 47.318 -10.593 1.00 43.19 83 ALA A N 1
ATOM 629 C CA . ALA A 1 83 ? -11.889 48.568 -11.308 1.00 43.19 83 ALA A CA 1
ATOM 630 C C . ALA A 1 83 ? -10.524 48.573 -12.031 1.00 43.19 83 ALA A C 1
ATOM 632 O O . ALA A 1 83 ? -9.568 48.002 -11.503 1.00 43.19 83 ALA A O 1
ATOM 633 N N . PRO A 1 84 ? -10.397 49.243 -13.191 1.00 43.88 84 PRO A N 1
ATOM 634 C CA . PRO A 1 84 ? -9.112 49.503 -13.819 1.00 43.88 84 PRO A CA 1
ATOM 635 C C . PRO A 1 84 ? -8.539 50.825 -13.293 1.00 43.88 84 PRO A C 1
ATOM 637 O O . PRO A 1 84 ? -9.120 51.888 -13.509 1.00 43.88 84 PRO A O 1
ATOM 640 N N . THR A 1 85 ? -7.381 50.759 -12.642 1.00 44.72 85 THR A N 1
ATOM 641 C CA . THR A 1 85 ? -6.561 51.940 -12.363 1.00 44.72 85 THR A CA 1
ATOM 642 C C . THR A 1 85 ? -5.114 51.593 -12.669 1.00 44.72 85 THR A C 1
ATOM 644 O O . THR A 1 85 ? -4.442 50.977 -11.851 1.00 44.72 85 THR A O 1
ATOM 647 N N . GLU A 1 86 ? -4.637 51.996 -13.842 1.00 43.56 86 GLU A N 1
ATOM 648 C CA . GLU A 1 86 ? -3.208 52.191 -14.069 1.00 43.56 86 GLU A CA 1
ATOM 649 C C . GLU A 1 86 ? -3.039 53.428 -14.954 1.00 43.56 86 GLU A C 1
ATOM 651 O O . GLU A 1 86 ? -3.398 53.462 -16.131 1.00 43.56 86 GLU A O 1
ATOM 656 N N . GLU A 1 87 ? -2.595 54.491 -14.295 1.00 44.81 87 GLU A N 1
ATOM 657 C CA . GLU A 1 87 ? -2.142 55.746 -14.867 1.00 44.81 87 GLU A CA 1
ATOM 658 C C . GLU A 1 87 ? -0.609 55.701 -14.933 1.00 44.81 87 GLU A C 1
ATOM 660 O O . GLU A 1 87 ? 0.034 55.003 -14.150 1.00 44.81 87 GLU A O 1
ATOM 665 N N . VAL A 1 88 ? -0.063 56.564 -15.793 1.00 43.75 88 VAL A N 1
ATOM 666 C CA . VAL A 1 88 ? 1.328 57.036 -15.864 1.00 43.75 88 VAL A CA 1
ATOM 667 C C . VAL A 1 88 ? 2.196 56.362 -16.935 1.00 43.75 88 VAL A C 1
ATOM 669 O O . VAL A 1 88 ? 2.928 55.405 -16.708 1.00 43.75 88 VAL A O 1
ATOM 672 N N . ALA A 1 89 ? 2.188 56.995 -18.112 1.00 48.47 89 ALA A N 1
ATOM 673 C CA . ALA A 1 89 ? 3.358 57.069 -18.983 1.00 48.47 89 ALA A CA 1
ATOM 674 C C . ALA A 1 89 ? 4.509 57.797 -18.259 1.00 48.47 89 ALA A C 1
ATOM 676 O O . ALA A 1 89 ? 4.262 58.743 -17.506 1.00 48.47 89 ALA A O 1
ATOM 677 N N . PRO A 1 90 ? 5.767 57.463 -18.575 1.00 47.62 90 PRO A N 1
ATOM 678 C CA . PRO A 1 90 ? 6.482 58.396 -19.437 1.00 47.62 90 PRO A CA 1
ATOM 679 C C . PRO A 1 90 ? 7.327 57.714 -20.519 1.00 47.62 90 PRO A C 1
ATOM 681 O O . PRO A 1 90 ? 8.059 56.763 -20.280 1.00 47.62 90 PRO A O 1
ATOM 684 N N . THR A 1 91 ? 7.220 58.294 -21.711 1.00 53.31 91 THR A N 1
ATOM 685 C CA . THR A 1 91 ? 8.197 58.363 -22.800 1.00 53.31 91 THR A CA 1
ATOM 686 C C . THR A 1 91 ? 9.637 58.016 -22.392 1.00 53.31 91 THR A C 1
ATOM 688 O O . THR A 1 91 ? 10.301 58.819 -21.736 1.00 53.31 91 THR A O 1
ATOM 691 N N . GLU A 1 92 ? 10.141 56.874 -22.864 1.00 48.72 92 GLU A N 1
ATOM 692 C CA . GLU A 1 92 ? 11.566 56.530 -22.860 1.00 48.72 92 GLU A CA 1
ATOM 693 C C . GLU A 1 92 ? 12.046 56.413 -24.314 1.00 48.72 92 GLU A C 1
ATOM 695 O O . GLU A 1 92 ? 11.394 55.807 -25.164 1.00 48.72 92 GLU A O 1
ATOM 700 N N . ALA A 1 93 ? 13.129 57.125 -24.609 1.00 51.56 93 ALA A N 1
ATOM 701 C CA . ALA A 1 93 ? 13.648 57.372 -25.944 1.00 51.56 93 ALA A CA 1
ATOM 702 C C . ALA A 1 93 ? 14.255 56.112 -26.584 1.00 51.56 93 ALA A C 1
ATOM 704 O O . ALA A 1 93 ? 14.979 55.363 -25.931 1.00 51.56 93 ALA A O 1
ATOM 705 N N . GLU A 1 94 ? 14.016 55.937 -27.886 1.00 54.81 94 GLU A N 1
ATOM 706 C CA . GLU A 1 94 ? 14.732 54.983 -28.738 1.00 54.81 94 GLU A CA 1
ATOM 707 C C . GLU A 1 94 ? 16.255 55.197 -28.631 1.00 54.81 94 GLU A C 1
ATOM 709 O O . GLU A 1 94 ? 16.739 56.309 -28.881 1.00 54.81 94 GLU A O 1
ATOM 714 N N . PRO A 1 95 ? 17.048 54.157 -28.318 1.00 52.91 95 PRO A N 1
ATOM 715 C CA . PRO A 1 95 ? 18.480 54.198 -28.549 1.00 52.91 95 PRO A CA 1
ATOM 716 C C . PRO A 1 95 ? 18.704 54.166 -30.060 1.00 52.91 95 PRO A C 1
ATOM 718 O O . PRO A 1 95 ? 18.364 53.193 -30.729 1.00 52.91 95 PRO A O 1
ATOM 721 N N . ALA A 1 96 ? 19.275 55.240 -30.602 1.00 55.84 96 ALA A N 1
ATOM 722 C CA . ALA A 1 96 ? 19.741 55.270 -31.978 1.00 55.84 96 ALA A CA 1
ATOM 723 C C . ALA A 1 96 ? 20.694 54.088 -32.226 1.00 55.84 96 ALA A C 1
ATOM 725 O O . ALA A 1 96 ? 21.731 53.972 -31.568 1.00 55.84 96 ALA A O 1
ATOM 726 N N . GLU A 1 97 ? 20.336 53.226 -33.179 1.00 58.97 97 GLU A N 1
ATOM 727 C CA . GLU A 1 97 ? 21.196 52.150 -33.660 1.00 58.97 97 GLU A CA 1
ATOM 728 C C . GLU A 1 97 ? 22.556 52.733 -34.081 1.00 58.97 97 GLU A C 1
ATOM 730 O O . GLU A 1 97 ? 22.607 53.660 -34.905 1.00 58.97 97 GLU A O 1
ATOM 735 N N . PRO A 1 98 ? 23.681 52.228 -33.546 1.00 55.66 98 PRO A N 1
ATOM 736 C CA . PRO A 1 98 ? 24.983 52.605 -34.058 1.00 55.66 98 PRO A CA 1
ATOM 737 C C . PRO A 1 98 ? 25.079 52.099 -35.500 1.00 55.66 98 PRO A C 1
ATOM 739 O O . PRO A 1 98 ? 25.078 50.896 -35.756 1.00 55.66 98 PRO A O 1
ATOM 742 N N . LYS A 1 99 ? 25.149 53.029 -36.459 1.00 55.53 99 LYS A N 1
ATOM 743 C CA . LYS A 1 99 ? 25.471 52.726 -37.858 1.00 55.53 99 LYS A CA 1
ATOM 744 C C . LYS A 1 99 ? 26.888 52.155 -37.912 1.00 55.53 99 LYS A C 1
ATOM 746 O O . LYS A 1 99 ? 27.853 52.909 -38.015 1.00 55.53 99 LYS A O 1
ATOM 751 N N . LEU A 1 100 ? 26.988 50.833 -37.800 1.00 57.72 100 LEU A N 1
ATOM 752 C CA . LEU A 1 100 ? 28.217 50.069 -37.992 1.00 57.72 100 LEU A CA 1
ATOM 753 C C . LEU A 1 100 ? 28.800 50.383 -39.371 1.00 57.72 100 LEU A C 1
ATOM 755 O O . LEU A 1 100 ? 28.074 50.462 -40.368 1.00 57.72 100 LEU A O 1
ATOM 759 N N . SER A 1 101 ? 30.115 50.577 -39.412 1.00 60.97 101 SER A N 1
ATOM 760 C CA . SER A 1 101 ? 30.861 50.789 -40.649 1.00 60.97 101 SER A CA 1
ATOM 761 C C . SER A 1 101 ? 30.672 49.585 -41.594 1.00 60.97 101 SER A C 1
ATOM 763 O O . SER A 1 101 ? 30.554 48.454 -41.113 1.00 60.97 101 SER A O 1
ATOM 765 N N . PRO A 1 102 ? 30.683 49.761 -42.931 1.00 65.19 102 PRO A N 1
ATOM 766 C CA . PRO A 1 102 ? 30.583 48.657 -43.896 1.00 65.19 102 PRO A CA 1
ATOM 767 C C . PRO A 1 102 ? 31.589 47.512 -43.665 1.00 65.19 102 PRO A C 1
ATOM 769 O O . PRO A 1 102 ? 31.327 46.369 -44.039 1.00 65.19 102 PRO A O 1
ATOM 772 N N . GLU A 1 103 ? 32.731 47.797 -43.031 1.00 63.47 103 GLU A N 1
ATOM 773 C CA . GLU A 1 103 ? 33.734 46.789 -42.661 1.00 63.47 103 GLU A CA 1
ATOM 774 C C . GLU A 1 103 ? 33.323 45.949 -41.437 1.00 63.47 103 GLU A C 1
ATOM 776 O O . GLU A 1 103 ? 33.593 44.749 -41.395 1.00 63.47 103 GLU A O 1
ATOM 781 N N . GLU A 1 104 ? 32.606 46.534 -40.476 1.00 62.78 104 GLU A N 1
ATOM 782 C CA . GLU A 1 104 ? 32.134 45.844 -39.268 1.00 62.78 104 GLU A CA 1
ATOM 783 C C . GLU A 1 104 ? 30.909 44.962 -39.560 1.00 62.78 104 GLU A C 1
ATOM 785 O O . GLU A 1 104 ? 30.790 43.868 -39.009 1.00 62.78 104 GLU A O 1
ATOM 790 N N . GLN A 1 105 ? 30.049 45.372 -40.503 1.00 63.16 105 GLN A N 1
ATOM 791 C CA . GLN A 1 105 ? 28.918 44.560 -40.976 1.00 63.16 105 GLN A CA 1
ATOM 792 C C . GLN A 1 105 ? 29.378 43.288 -41.700 1.00 63.16 105 GLN A C 1
ATOM 794 O O . GLN A 1 105 ? 28.786 42.222 -41.533 1.00 63.16 105 GLN A O 1
ATOM 799 N N . LYS A 1 106 ? 30.469 43.366 -42.473 1.00 70.94 106 LYS A N 1
ATOM 800 C CA . LYS A 1 106 ? 31.041 42.189 -43.140 1.00 70.94 106 LYS A CA 1
ATOM 801 C C . LYS A 1 106 ? 31.670 41.216 -42.136 1.00 70.94 106 LYS A C 1
ATOM 803 O O . LYS A 1 106 ? 31.508 40.007 -42.280 1.00 70.94 106 LYS A O 1
ATOM 808 N N . ALA A 1 107 ? 32.337 41.733 -41.102 1.00 73.75 107 ALA A N 1
ATOM 809 C CA . ALA A 1 107 ? 32.904 40.914 -40.032 1.00 73.75 107 ALA A CA 1
ATOM 810 C C . ALA A 1 107 ? 31.821 40.225 -39.178 1.00 73.75 107 ALA A C 1
ATOM 812 O O . ALA A 1 107 ? 31.989 39.061 -38.813 1.00 73.75 107 ALA A O 1
ATOM 813 N N . GLN A 1 108 ? 30.697 40.900 -38.904 1.00 73.31 108 GLN A N 1
ATOM 814 C CA . GLN A 1 108 ? 29.542 40.293 -38.229 1.00 73.31 108 GLN A CA 1
ATOM 815 C C . GLN A 1 108 ? 28.874 39.213 -39.084 1.00 73.31 108 GLN A C 1
ATOM 817 O O . GLN A 1 108 ? 28.667 38.110 -38.588 1.00 73.31 108 GLN A O 1
ATOM 822 N N . ALA A 1 109 ? 28.643 39.464 -40.376 1.00 74.25 109 ALA A N 1
ATOM 823 C CA . ALA A 1 109 ? 28.065 38.463 -41.275 1.00 74.25 109 ALA A CA 1
ATOM 824 C C . ALA A 1 109 ? 28.946 37.201 -41.401 1.00 74.25 109 ALA A C 1
ATOM 826 O O . ALA A 1 109 ? 28.439 36.081 -41.448 1.00 74.25 109 ALA A O 1
ATOM 827 N N . GLU A 1 110 ? 30.277 37.347 -41.410 1.00 78.31 110 GLU A N 1
ATOM 828 C CA . GLU A 1 110 ? 31.199 36.201 -41.399 1.00 78.31 110 GLU A CA 1
ATOM 829 C C . GLU A 1 110 ? 31.215 35.452 -40.054 1.00 78.31 110 GLU A C 1
ATOM 831 O O . GLU A 1 110 ? 31.409 34.233 -40.036 1.00 78.31 110 GLU A O 1
ATOM 836 N N . ALA A 1 111 ? 31.013 36.148 -38.930 1.00 76.75 111 ALA A N 1
ATOM 837 C CA . ALA A 1 111 ? 30.897 35.529 -37.610 1.00 76.75 111 ALA A CA 1
ATOM 838 C C . ALA A 1 111 ? 29.570 34.767 -37.453 1.00 76.75 111 ALA A C 1
ATOM 840 O O . ALA A 1 111 ? 29.576 33.629 -36.981 1.00 76.75 111 ALA A O 1
ATOM 841 N N . GLU A 1 112 ? 28.461 35.342 -37.921 1.00 78.38 112 GLU A N 1
ATOM 842 C CA . GLU A 1 112 ? 27.141 34.706 -37.940 1.00 78.38 112 GLU A CA 1
ATOM 843 C C . GLU A 1 112 ? 27.126 33.476 -38.851 1.00 78.38 112 GLU A C 1
ATOM 845 O O . GLU A 1 112 ? 26.697 32.409 -38.421 1.00 78.38 112 GLU A O 1
ATOM 850 N N . ALA A 1 113 ? 27.716 33.556 -40.048 1.00 79.94 113 ALA A N 1
ATOM 851 C CA . ALA A 1 113 ? 27.815 32.410 -40.954 1.00 79.94 113 ALA A CA 1
ATOM 852 C C . ALA A 1 113 ? 28.665 31.256 -40.382 1.00 79.94 113 ALA A C 1
ATOM 854 O O . ALA A 1 113 ? 28.423 30.085 -40.683 1.00 79.94 113 ALA A O 1
ATOM 855 N N . LYS A 1 114 ? 29.680 31.557 -39.558 1.00 81.19 114 LYS A N 1
ATOM 856 C CA . LYS A 1 114 ? 30.456 30.530 -38.839 1.00 81.19 114 LYS A CA 1
ATOM 857 C C . LYS A 1 114 ? 29.660 29.919 -37.689 1.00 81.19 114 LYS A C 1
ATOM 859 O O . LYS A 1 114 ? 29.757 28.714 -37.475 1.00 81.19 114 LYS A O 1
ATOM 864 N N . LEU A 1 115 ? 28.882 30.729 -36.974 1.00 80.38 115 LEU A N 1
ATOM 865 C CA . LEU A 1 115 ? 28.039 30.275 -35.872 1.00 80.38 115 LEU A CA 1
ATOM 866 C C . LEU A 1 115 ? 26.889 29.398 -36.386 1.00 80.38 115 LEU A C 1
ATOM 868 O O . LEU A 1 115 ? 26.654 28.327 -35.836 1.00 80.38 115 LEU A O 1
ATOM 872 N N . GLU A 1 116 ? 26.248 29.780 -37.491 1.00 79.06 116 GLU A N 1
ATOM 873 C CA . GLU A 1 116 ? 25.185 28.999 -38.132 1.00 79.06 116 GLU A CA 1
ATOM 874 C C . GLU A 1 116 ? 25.699 27.638 -38.627 1.00 79.06 116 GLU A C 1
ATOM 876 O O . GLU A 1 116 ? 25.058 26.612 -38.402 1.00 79.06 116 GLU A O 1
ATOM 881 N N . LYS A 1 117 ? 26.905 27.589 -39.213 1.00 83.44 117 LYS A N 1
ATOM 882 C CA . LYS A 1 117 ? 27.549 26.315 -39.576 1.00 83.44 117 LYS A CA 1
ATOM 883 C C . LYS A 1 117 ? 27.875 25.453 -38.360 1.00 83.44 117 LYS A C 1
ATOM 885 O O . LYS A 1 117 ? 27.628 24.252 -38.400 1.00 83.44 117 LYS A O 1
ATOM 890 N N . ALA A 1 118 ? 28.388 26.047 -37.282 1.00 83.94 118 ALA A N 1
ATOM 891 C CA . ALA A 1 118 ? 28.683 25.314 -36.053 1.00 83.94 118 ALA A CA 1
ATOM 892 C C . ALA A 1 118 ? 27.410 24.740 -35.402 1.00 83.94 118 ALA A C 1
ATOM 894 O O . ALA A 1 118 ? 27.435 23.609 -34.921 1.00 83.94 118 ALA A O 1
ATOM 895 N N . LEU A 1 119 ? 26.293 25.478 -35.439 1.00 83.62 119 LEU A N 1
ATOM 896 C CA . LEU A 1 119 ? 24.990 24.997 -34.967 1.00 83.62 119 LEU A CA 1
ATOM 897 C C . LEU A 1 119 ? 24.434 23.875 -35.854 1.00 83.62 119 LEU A C 1
ATOM 899 O O . LEU A 1 119 ? 23.960 22.863 -35.345 1.00 83.62 119 LEU A O 1
ATOM 903 N N . ALA A 1 120 ? 24.553 23.999 -37.178 1.00 84.75 120 ALA A N 1
ATOM 904 C CA . ALA A 1 120 ? 24.148 22.939 -38.098 1.00 84.75 120 ALA A CA 1
ATOM 905 C C . ALA A 1 120 ? 24.977 21.650 -37.901 1.00 84.75 120 ALA A C 1
ATOM 907 O O . ALA A 1 120 ? 24.439 20.541 -37.946 1.00 84.75 120 ALA A O 1
ATOM 908 N N . GLU A 1 121 ? 26.279 21.772 -37.631 1.00 86.88 121 GLU A N 1
ATOM 909 C CA . GLU A 1 121 ? 27.151 20.638 -37.301 1.00 86.88 121 GLU A CA 1
ATOM 910 C C . GLU A 1 121 ? 26.815 20.016 -35.932 1.00 86.88 121 GLU A C 1
ATOM 912 O O . GLU A 1 121 ? 26.824 18.790 -35.795 1.00 86.88 121 GLU A O 1
ATOM 917 N N . SER A 1 122 ? 26.452 20.816 -34.921 1.00 88.25 122 SER A N 1
ATOM 918 C CA . SER A 1 122 ? 26.003 20.270 -33.633 1.00 88.25 122 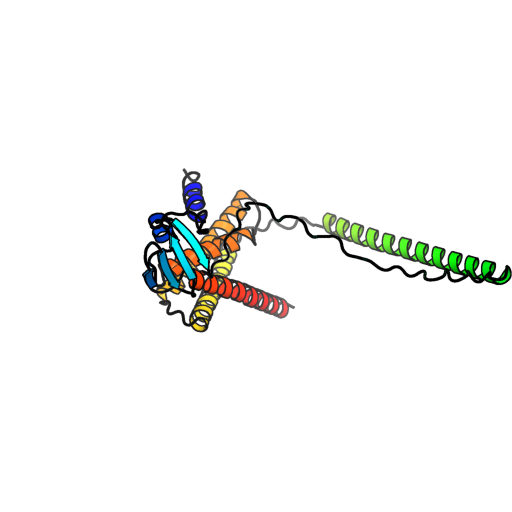SER A CA 1
ATOM 919 C C . SER A 1 122 ? 24.650 19.570 -33.732 1.00 88.25 122 SER A C 1
ATOM 921 O O . SER A 1 122 ? 24.479 18.497 -33.154 1.00 88.25 122 SER A O 1
ATOM 923 N N . ASP A 1 123 ? 23.714 20.121 -34.506 1.00 89.56 123 ASP A N 1
ATOM 924 C CA . ASP A 1 123 ? 22.377 19.551 -34.685 1.00 89.56 123 ASP A CA 1
ATOM 925 C C . ASP A 1 123 ? 22.422 18.237 -35.467 1.00 89.56 123 ASP A C 1
ATOM 927 O O . ASP A 1 123 ? 21.738 17.272 -35.122 1.00 89.56 123 ASP A O 1
ATOM 931 N N . THR A 1 124 ? 23.264 18.162 -36.501 1.00 89.56 124 THR A N 1
ATOM 932 C CA . THR A 1 124 ? 23.482 16.913 -37.246 1.00 89.56 124 THR A CA 1
ATOM 933 C C . THR A 1 124 ? 24.117 15.836 -36.368 1.00 89.56 124 THR A C 1
ATOM 935 O O . THR A 1 124 ? 23.685 14.684 -36.418 1.00 89.56 124 THR A O 1
ATOM 938 N N . LYS A 1 125 ? 25.070 16.196 -35.498 1.00 90.88 125 LYS A N 1
ATOM 939 C CA . LYS A 1 125 ? 25.663 15.256 -34.538 1.00 90.88 125 LYS A CA 1
ATOM 940 C C . LYS A 1 125 ? 24.658 14.787 -33.480 1.00 90.88 125 LYS A C 1
ATOM 942 O O . LYS A 1 125 ? 24.583 13.590 -33.216 1.00 90.88 125 LYS A O 1
ATOM 947 N N . ALA A 1 126 ? 23.853 15.694 -32.926 1.00 86.88 126 ALA A N 1
ATOM 948 C CA . ALA A 1 126 ? 22.812 15.354 -31.956 1.00 86.88 126 ALA A CA 1
ATOM 949 C C . ALA A 1 126 ? 21.758 14.407 -32.557 1.00 86.88 126 ALA A C 1
ATOM 951 O O . ALA A 1 126 ? 21.345 13.445 -31.909 1.00 86.88 126 ALA A O 1
ATOM 952 N N . ARG A 1 127 ? 21.367 14.621 -33.822 1.00 87.56 127 ARG A N 1
ATOM 953 C CA . ARG A 1 127 ? 20.468 13.706 -34.544 1.00 87.56 127 ARG A CA 1
ATOM 954 C C . ARG A 1 127 ? 21.096 12.336 -34.776 1.00 87.56 127 ARG A C 1
ATOM 956 O O . ARG A 1 127 ? 20.425 11.338 -34.545 1.00 87.56 127 ARG A O 1
ATOM 963 N N . ALA A 1 128 ? 22.370 12.279 -35.159 1.00 91.38 128 ALA A N 1
ATOM 964 C CA . ALA A 1 128 ? 23.074 11.013 -35.351 1.00 91.38 128 ALA A CA 1
ATOM 965 C C . ALA A 1 128 ? 23.212 10.215 -34.039 1.00 91.38 128 ALA A C 1
ATOM 967 O O . ALA A 1 128 ? 23.063 8.995 -34.038 1.00 91.38 128 ALA A O 1
ATOM 968 N N . GLU A 1 129 ? 23.456 10.886 -32.909 1.00 89.81 129 GLU A N 1
ATOM 969 C CA . GLU A 1 129 ? 23.480 10.243 -31.588 1.00 89.81 129 GLU A CA 1
ATOM 970 C C . GLU A 1 129 ? 22.088 9.737 -31.175 1.00 89.81 129 GLU A C 1
ATOM 972 O O . GLU A 1 129 ? 21.976 8.635 -30.637 1.00 89.81 129 GLU A O 1
ATOM 977 N N . MET A 1 130 ? 21.026 10.489 -31.484 1.00 88.12 130 MET A N 1
ATOM 978 C CA . MET A 1 130 ? 19.646 10.069 -31.227 1.00 88.12 130 MET A CA 1
ATOM 979 C C . MET A 1 130 ? 19.235 8.869 -32.093 1.00 88.12 130 MET A C 1
ATOM 981 O O . MET A 1 130 ? 18.676 7.909 -31.570 1.00 88.12 130 MET A O 1
ATOM 985 N N . GLU A 1 131 ? 19.543 8.882 -33.393 1.00 90.00 131 GLU A N 1
ATOM 986 C CA . GLU A 1 131 ? 19.285 7.751 -34.298 1.00 90.00 131 GLU A CA 1
ATOM 987 C C . GLU A 1 131 ? 20.070 6.509 -33.882 1.00 90.00 131 GLU A C 1
ATOM 989 O O . GLU A 1 131 ? 19.527 5.404 -33.895 1.00 90.00 131 GLU A O 1
ATOM 994 N N . LYS A 1 132 ? 21.320 6.679 -33.437 1.00 93.00 132 LYS A N 1
ATOM 995 C CA . LYS A 1 132 ? 22.110 5.574 -32.894 1.00 93.00 132 LYS A CA 1
ATOM 996 C C . LYS A 1 132 ? 21.472 4.998 -31.631 1.00 93.00 132 LYS A C 1
ATOM 998 O O . LYS A 1 132 ? 21.361 3.785 -31.522 1.00 93.00 132 LYS A O 1
ATOM 1003 N N . ALA A 1 133 ? 21.007 5.842 -30.710 1.00 85.94 133 ALA A N 1
ATOM 1004 C CA . ALA A 1 133 ? 20.327 5.381 -29.501 1.00 85.94 133 ALA A CA 1
ATOM 1005 C C . ALA A 1 133 ? 19.016 4.635 -29.814 1.00 85.94 133 ALA A C 1
ATOM 1007 O O . ALA A 1 133 ? 18.724 3.626 -29.175 1.00 85.94 133 ALA A O 1
ATOM 1008 N N . ILE A 1 134 ? 18.247 5.092 -30.811 1.00 87.12 134 ILE A N 1
ATOM 1009 C CA . ILE A 1 134 ? 17.041 4.393 -31.287 1.00 87.12 134 ILE A CA 1
ATOM 1010 C C . ILE A 1 134 ? 17.417 3.037 -31.897 1.00 87.12 134 ILE A C 1
ATOM 1012 O O . ILE A 1 134 ? 16.836 2.022 -31.527 1.00 87.12 134 ILE A O 1
ATOM 1016 N N . THR A 1 135 ? 18.431 3.005 -32.762 1.00 88.44 135 THR A N 1
ATOM 1017 C CA . THR A 1 135 ? 18.894 1.770 -33.416 1.00 88.44 135 THR A CA 1
ATOM 1018 C C . THR A 1 135 ? 19.430 0.758 -32.397 1.00 88.44 135 THR A C 1
ATOM 1020 O O . THR A 1 135 ? 19.134 -0.432 -32.501 1.00 88.44 135 THR A O 1
ATOM 1023 N N . ASP A 1 136 ? 20.173 1.210 -31.380 1.00 85.19 136 ASP A N 1
ATOM 1024 C CA . ASP A 1 136 ? 20.673 0.357 -30.293 1.00 85.19 136 ASP A CA 1
ATOM 1025 C C . ASP A 1 136 ? 19.503 -0.227 -29.468 1.00 85.19 136 ASP A C 1
ATOM 1027 O O . ASP A 1 136 ? 19.537 -1.393 -29.072 1.00 85.19 136 ASP A O 1
ATOM 1031 N N . LEU A 1 137 ? 18.427 0.544 -29.249 1.00 80.25 137 LEU A N 1
ATOM 1032 C CA . LEU A 1 137 ? 17.200 0.058 -28.600 1.00 80.25 137 LEU A CA 1
ATOM 1033 C C . LEU A 1 137 ? 16.430 -0.953 -29.466 1.00 80.25 137 LEU A C 1
ATOM 1035 O O . LEU A 1 137 ? 15.900 -1.928 -28.932 1.00 80.25 137 LEU A O 1
ATOM 1039 N N . GLU A 1 138 ? 16.382 -0.753 -30.784 1.00 81.62 138 GLU A N 1
ATOM 1040 C CA . GLU A 1 138 ? 15.739 -1.680 -31.726 1.00 81.62 138 GLU A CA 1
ATOM 1041 C C . GLU A 1 138 ? 16.506 -3.008 -31.828 1.00 81.62 138 GLU A C 1
ATOM 1043 O O . GLU A 1 138 ? 15.909 -4.082 -31.731 1.00 81.62 138 GLU A O 1
ATOM 1048 N N . THR A 1 139 ? 17.840 -2.962 -31.905 1.00 81.12 139 THR A N 1
ATOM 1049 C CA . THR A 1 139 ? 18.684 -4.175 -31.937 1.00 81.12 139 THR A CA 1
ATOM 1050 C C . THR A 1 139 ? 18.687 -4.948 -30.616 1.00 81.12 139 THR A C 1
ATOM 1052 O O . THR A 1 139 ? 18.777 -6.181 -30.625 1.00 81.12 139 THR A O 1
ATOM 1055 N N . LEU A 1 140 ? 18.519 -4.263 -29.479 1.00 71.19 140 LEU A N 1
ATOM 1056 C CA . LEU A 1 140 ? 18.244 -4.904 -28.187 1.00 71.19 140 LEU A CA 1
ATOM 1057 C C . LEU A 1 140 ? 16.919 -5.688 -28.196 1.00 71.19 140 LEU A C 1
ATOM 1059 O O . LEU A 1 140 ? 16.815 -6.703 -27.505 1.00 71.19 140 LEU A O 1
ATOM 1063 N N . GLY A 1 141 ? 15.927 -5.245 -28.974 1.00 61.62 141 GLY A N 1
ATOM 1064 C CA . GLY A 1 141 ? 14.647 -5.934 -29.149 1.00 61.62 141 GLY A CA 1
ATOM 1065 C C . GLY A 1 141 ? 14.743 -7.183 -30.030 1.00 61.62 141 GLY A C 1
ATOM 1066 O O . GLY A 1 141 ? 14.137 -8.204 -29.710 1.00 61.62 141 GLY A O 1
ATOM 1067 N N . GLU A 1 142 ? 15.537 -7.136 -31.102 1.00 64.06 142 GLU A N 1
ATOM 1068 C CA . GLU A 1 142 ? 15.705 -8.265 -32.033 1.00 64.06 142 GLU A CA 1
ATOM 1069 C C . GLU A 1 142 ? 16.609 -9.381 -31.485 1.00 64.06 142 GLU A C 1
ATOM 1071 O O . GLU A 1 142 ? 16.418 -10.552 -31.811 1.00 64.06 142 GLU A O 1
ATOM 1076 N N . SER A 1 143 ? 17.551 -9.047 -30.597 1.00 58.28 143 SER A N 1
ATOM 1077 C CA . SER A 1 143 ? 18.436 -10.022 -29.935 1.00 58.28 143 SER A CA 1
ATOM 1078 C C . SER A 1 143 ? 17.810 -10.677 -28.701 1.00 58.28 143 SER A C 1
ATOM 1080 O O . SER A 1 143 ? 18.517 -11.314 -27.916 1.00 58.28 143 SER A O 1
ATOM 1082 N N . ALA A 1 144 ? 16.497 -10.535 -28.496 1.00 58.09 144 ALA A N 1
ATOM 1083 C CA . ALA A 1 144 ? 15.767 -11.288 -27.487 1.00 58.09 144 ALA A CA 1
ATOM 1084 C C . ALA A 1 144 ? 15.676 -12.763 -27.917 1.00 58.09 144 ALA A C 1
ATOM 1086 O O . ALA A 1 144 ? 14.623 -13.258 -28.320 1.00 58.09 144 ALA A O 1
ATOM 1087 N N . GLU A 1 145 ? 16.814 -13.464 -27.825 1.00 59.91 145 GLU A N 1
ATOM 1088 C CA . GLU A 1 145 ? 16.897 -14.914 -27.693 1.00 59.91 145 GLU A CA 1
ATOM 1089 C C . GLU A 1 145 ? 15.715 -15.385 -26.861 1.00 59.91 145 GLU A C 1
ATOM 1091 O O . GLU A 1 145 ? 15.427 -14.787 -25.824 1.00 59.91 145 GLU A O 1
ATOM 1096 N N . HIS A 1 146 ? 15.046 -16.425 -27.357 1.00 58.25 146 HIS A N 1
ATOM 1097 C CA . HIS A 1 146 ? 13.876 -17.090 -26.797 1.00 58.25 146 HIS A CA 1
ATOM 1098 C C . HIS A 1 146 ? 14.045 -17.289 -25.282 1.00 58.25 146 HIS A C 1
ATOM 1100 O O . HIS A 1 146 ? 14.516 -18.332 -24.823 1.00 58.25 146 HIS A O 1
ATOM 1106 N N . ARG A 1 147 ? 13.742 -16.250 -24.489 1.00 59.72 147 ARG A N 1
ATOM 1107 C CA . ARG A 1 147 ? 13.889 -16.310 -23.041 1.00 59.72 147 ARG A CA 1
ATOM 1108 C C . ARG A 1 147 ? 12.885 -17.364 -22.618 1.00 59.72 147 ARG A C 1
ATOM 1110 O O . ARG A 1 147 ? 11.713 -17.214 -22.972 1.00 59.72 147 ARG A O 1
ATOM 1117 N N . PRO A 1 148 ? 13.325 -18.437 -21.941 1.00 66.06 148 PRO A N 1
ATOM 1118 C CA . PRO A 1 148 ? 12.407 -19.471 -21.508 1.00 66.06 148 PRO A CA 1
ATOM 1119 C C . PRO A 1 148 ? 11.272 -18.785 -20.755 1.00 66.06 148 PRO A C 1
ATOM 1121 O O . PRO A 1 148 ? 11.539 -17.954 -19.880 1.00 66.06 148 PRO A O 1
ATOM 1124 N N . GLU A 1 149 ? 10.031 -19.073 -21.158 1.00 71.00 149 GLU A N 1
ATOM 1125 C CA . GLU A 1 149 ? 8.855 -18.501 -20.512 1.00 71.00 149 GLU A CA 1
ATOM 1126 C C . GLU A 1 149 ? 9.017 -18.685 -19.000 1.00 71.00 149 GLU A C 1
ATOM 1128 O O . GLU A 1 149 ? 9.300 -19.805 -18.552 1.00 71.00 149 GLU A O 1
ATOM 1133 N N . PRO A 1 150 ? 8.933 -17.606 -18.202 1.00 69.44 150 PRO A N 1
ATOM 1134 C CA . PRO A 1 150 ? 9.154 -17.697 -16.772 1.00 69.44 150 PRO A CA 1
ATOM 1135 C C . PRO A 1 150 ? 8.098 -18.629 -16.175 1.00 69.44 150 PRO A C 1
ATOM 1137 O O . PRO A 1 150 ? 6.943 -18.255 -15.972 1.00 69.44 150 PRO A O 1
ATOM 1140 N N . SER A 1 151 ? 8.494 -19.873 -15.902 1.00 82.00 151 SER A N 1
ATOM 1141 C CA . SER A 1 151 ? 7.621 -20.859 -15.281 1.00 82.00 151 SER A CA 1
ATOM 1142 C C . SER A 1 151 ? 7.271 -20.381 -13.875 1.00 82.00 151 SER A C 1
ATOM 1144 O O . SER A 1 151 ? 8.168 -20.036 -13.100 1.00 82.00 151 SER A O 1
ATOM 1146 N N . PHE A 1 152 ? 5.984 -20.372 -13.529 1.00 80.69 152 PHE A N 1
ATOM 1147 C CA . PHE A 1 152 ? 5.530 -19.933 -12.214 1.00 80.69 152 PHE A CA 1
ATOM 1148 C C . PHE A 1 152 ? 6.102 -20.827 -11.109 1.00 80.69 152 PHE A C 1
ATOM 1150 O O . PHE A 1 152 ? 5.669 -21.963 -10.902 1.00 80.69 152 PHE A O 1
ATOM 1157 N N . ASN A 1 153 ? 7.088 -20.310 -10.378 1.00 88.25 153 ASN A N 1
ATOM 1158 C CA . ASN A 1 153 ? 7.674 -21.009 -9.247 1.00 88.25 153 ASN A CA 1
ATOM 1159 C C . ASN A 1 153 ? 6.822 -20.758 -7.995 1.00 88.25 153 ASN A C 1
ATOM 1161 O O . ASN A 1 153 ? 7.025 -19.778 -7.278 1.00 88.25 153 ASN A O 1
ATOM 1165 N N . LEU A 1 154 ? 5.880 -21.669 -7.733 1.00 88.06 154 LEU A N 1
ATOM 1166 C CA . LEU A 1 154 ? 5.009 -21.659 -6.548 1.00 88.06 154 LEU A CA 1
ATOM 1167 C C . LEU A 1 154 ? 5.793 -21.455 -5.246 1.00 88.06 154 LEU A C 1
ATOM 1169 O O . LEU A 1 154 ? 5.385 -20.665 -4.396 1.00 88.06 154 LEU A O 1
ATOM 1173 N N . THR A 1 155 ? 6.927 -22.138 -5.093 1.00 90.19 155 THR A N 1
ATOM 1174 C CA . THR A 1 155 ? 7.763 -22.032 -3.894 1.00 90.19 155 THR A CA 1
ATOM 1175 C C . THR A 1 155 ? 8.336 -20.627 -3.754 1.00 90.19 155 THR A C 1
ATOM 1177 O O . THR A 1 155 ? 8.202 -20.025 -2.693 1.00 90.19 155 THR A O 1
ATOM 1180 N N . GLY A 1 156 ? 8.904 -20.080 -4.834 1.00 90.38 156 GLY A N 1
ATOM 1181 C CA . GLY A 1 156 ? 9.427 -18.712 -4.859 1.00 90.38 156 GLY A CA 1
ATOM 1182 C C . GLY A 1 156 ? 8.356 -17.680 -4.510 1.00 90.38 156 GLY A C 1
ATOM 1183 O O . GLY A 1 156 ? 8.590 -16.820 -3.663 1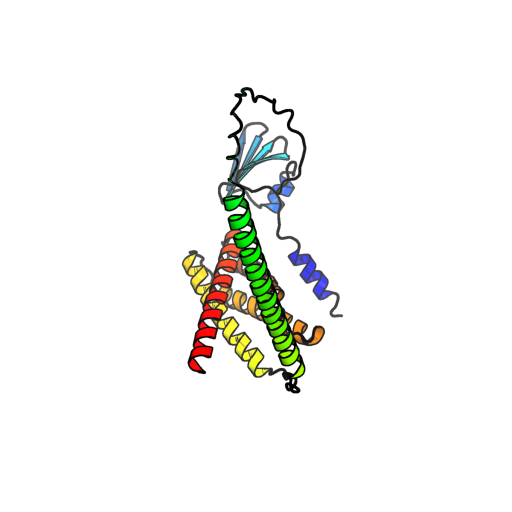.00 90.38 156 GLY A O 1
ATOM 1184 N N . PHE A 1 157 ? 7.153 -17.838 -5.067 1.00 88.31 157 PHE A N 1
ATOM 1185 C CA . PHE A 1 157 ? 6.007 -16.983 -4.768 1.00 88.31 157 PHE A CA 1
ATOM 1186 C C . PHE A 1 157 ? 5.639 -16.997 -3.276 1.00 88.31 157 PHE A C 1
ATOM 1188 O O . PHE A 1 157 ? 5.519 -15.938 -2.662 1.00 88.31 157 PHE A O 1
ATOM 1195 N N . PHE A 1 158 ? 5.505 -18.174 -2.653 1.00 90.69 158 PHE A N 1
ATOM 1196 C CA . PHE A 1 158 ? 5.186 -18.260 -1.221 1.00 90.69 158 PHE A CA 1
ATOM 1197 C C . PHE A 1 158 ? 6.317 -17.750 -0.326 1.00 90.69 158 PHE A C 1
ATOM 1199 O O . PHE A 1 158 ? 6.043 -17.129 0.702 1.00 90.69 158 PHE A O 1
ATOM 1206 N N . THR A 1 159 ? 7.577 -17.986 -0.699 1.00 90.94 159 THR A N 1
ATOM 1207 C CA . THR A 1 159 ? 8.731 -17.445 0.028 1.00 90.94 159 THR A CA 1
ATOM 1208 C C . THR A 1 159 ? 8.737 -15.919 -0.017 1.00 90.94 159 THR A C 1
ATOM 1210 O O . THR A 1 159 ? 8.853 -15.282 1.030 1.00 90.94 159 THR A O 1
ATOM 1213 N N . GLU A 1 160 ? 8.541 -15.322 -1.193 1.00 89.31 160 GLU A N 1
ATOM 1214 C CA . GLU A 1 160 ? 8.436 -13.870 -1.352 1.00 89.31 160 GLU A CA 1
ATOM 1215 C C . GLU A 1 160 ? 7.266 -13.302 -0.538 1.00 89.31 160 GLU A C 1
ATOM 1217 O O . GLU A 1 160 ? 7.414 -12.309 0.179 1.00 89.31 160 GLU A O 1
ATOM 1222 N N . LEU A 1 161 ? 6.113 -13.971 -0.590 1.00 91.00 161 LEU A N 1
ATOM 1223 C CA . LEU A 1 161 ? 4.913 -13.581 0.138 1.00 91.00 161 LEU A CA 1
ATOM 1224 C C . LEU A 1 161 ? 5.132 -13.609 1.660 1.00 91.00 161 LEU A C 1
ATOM 1226 O O . LEU A 1 161 ? 4.725 -12.684 2.364 1.00 91.00 161 LEU A O 1
ATOM 1230 N N . PHE A 1 162 ? 5.821 -14.632 2.169 1.00 94.19 162 PHE A N 1
ATOM 1231 C CA . PHE A 1 162 ? 6.160 -14.751 3.586 1.00 94.19 162 PHE A CA 1
ATOM 1232 C C . PHE A 1 162 ? 7.152 -13.673 4.041 1.00 94.19 162 PHE A C 1
ATOM 1234 O O . PHE A 1 162 ? 6.969 -13.077 5.104 1.00 94.19 162 PHE A O 1
ATOM 1241 N N . ILE A 1 163 ? 8.172 -13.373 3.229 1.00 91.25 163 ILE A N 1
ATOM 1242 C CA . ILE A 1 163 ? 9.119 -12.284 3.507 1.00 91.25 163 ILE A CA 1
ATOM 1243 C C . ILE A 1 163 ? 8.374 -10.946 3.562 1.00 91.25 163 ILE A C 1
ATOM 1245 O O . ILE A 1 163 ? 8.536 -10.189 4.521 1.00 91.25 163 ILE A O 1
ATOM 1249 N N . LYS A 1 164 ? 7.502 -10.671 2.582 1.00 90.94 164 LYS A N 1
ATOM 1250 C CA . LYS A 1 164 ? 6.663 -9.463 2.553 1.00 90.94 164 LYS A CA 1
ATOM 1251 C C . LYS A 1 164 ? 5.759 -9.363 3.779 1.00 90.94 164 LYS A C 1
ATOM 1253 O O . LYS A 1 164 ? 5.671 -8.291 4.374 1.00 90.94 164 LYS A O 1
ATOM 1258 N N . TRP A 1 165 ? 5.138 -10.466 4.190 1.00 94.94 165 TRP A N 1
ATOM 1259 C CA . TRP A 1 165 ? 4.322 -10.519 5.401 1.00 94.94 165 TRP A CA 1
ATOM 1260 C C . TRP A 1 165 ? 5.131 -10.167 6.657 1.00 94.94 165 TRP A C 1
ATOM 1262 O O . TRP A 1 165 ? 4.710 -9.317 7.443 1.00 94.94 165 TRP A O 1
ATOM 1272 N N . ALA A 1 166 ? 6.319 -10.758 6.823 1.00 95.56 166 ALA A N 1
ATOM 1273 C CA . ALA A 1 166 ? 7.192 -10.490 7.965 1.00 95.56 166 ALA A CA 1
ATOM 1274 C C . ALA A 1 166 ? 7.671 -9.027 8.003 1.00 95.56 166 ALA A C 1
ATOM 1276 O O . ALA A 1 166 ? 7.651 -8.393 9.062 1.00 95.56 166 ALA A O 1
ATOM 1277 N N . LEU A 1 167 ? 8.046 -8.468 6.847 1.00 92.94 167 LEU A N 1
ATOM 1278 C CA . LEU A 1 167 ? 8.425 -7.058 6.716 1.00 92.94 167 LEU A CA 1
ATOM 1279 C C . LEU A 1 167 ? 7.255 -6.126 7.037 1.00 92.94 167 LEU A C 1
ATOM 1281 O O . LEU A 1 167 ? 7.427 -5.169 7.792 1.00 92.94 167 LEU A O 1
ATOM 1285 N N . MET A 1 168 ? 6.059 -6.427 6.527 1.00 94.62 168 MET A N 1
ATOM 1286 C CA . MET A 1 168 ? 4.856 -5.646 6.809 1.00 94.62 168 MET A CA 1
ATOM 1287 C C . MET A 1 168 ? 4.514 -5.665 8.299 1.00 94.62 168 MET A C 1
ATOM 1289 O O . MET A 1 168 ? 4.154 -4.644 8.881 1.00 94.62 168 MET A O 1
ATOM 1293 N N . LEU A 1 169 ? 4.671 -6.815 8.946 1.00 95.50 169 LEU A N 1
ATOM 1294 C CA . LEU A 1 169 ? 4.420 -6.966 10.369 1.00 95.50 169 LEU A CA 1
ATOM 1295 C C . LEU A 1 169 ? 5.411 -6.158 11.222 1.00 95.50 169 LEU A C 1
ATOM 1297 O O . LEU A 1 169 ? 5.010 -5.496 12.182 1.00 95.50 169 LEU A O 1
ATOM 1301 N N . ALA A 1 170 ? 6.693 -6.151 10.843 1.00 93.81 170 ALA A N 1
ATOM 1302 C CA . ALA A 1 170 ? 7.697 -5.287 11.458 1.00 93.81 170 ALA A CA 1
ATOM 1303 C C . ALA A 1 170 ? 7.381 -3.796 11.235 1.00 93.81 170 ALA A C 1
ATOM 1305 O O . ALA A 1 170 ? 7.447 -3.010 12.184 1.00 93.81 170 ALA A O 1
ATOM 1306 N N . ALA A 1 171 ? 6.973 -3.420 10.018 1.00 94.44 171 ALA A N 1
ATOM 1307 C CA . ALA A 1 171 ? 6.585 -2.057 9.659 1.00 94.44 171 ALA A CA 1
ATOM 1308 C C . ALA A 1 171 ? 5.385 -1.567 10.481 1.00 94.44 171 ALA A C 1
ATOM 1310 O O . ALA A 1 171 ? 5.441 -0.485 11.070 1.00 94.44 171 ALA A O 1
ATOM 1311 N N . LEU A 1 172 ? 4.334 -2.386 10.591 1.00 94.62 172 LEU A N 1
ATOM 1312 C CA . LEU A 1 172 ? 3.154 -2.086 11.400 1.00 94.62 172 LEU A CA 1
ATOM 1313 C C . LEU A 1 172 ? 3.519 -1.934 12.873 1.00 94.62 172 LEU A C 1
ATOM 1315 O O . LEU A 1 172 ? 3.129 -0.953 13.498 1.00 94.62 172 LEU A O 1
ATOM 1319 N N . LYS A 1 173 ? 4.324 -2.851 13.425 1.00 94.94 173 LYS A N 1
ATOM 1320 C CA . LYS A 1 173 ? 4.760 -2.778 14.825 1.00 94.94 173 LYS A CA 1
ATOM 1321 C C . LYS A 1 173 ? 5.515 -1.480 15.121 1.00 94.94 173 LYS A C 1
ATOM 1323 O O . LYS A 1 173 ? 5.241 -0.826 16.126 1.00 94.94 173 LYS A O 1
ATOM 1328 N N . LEU A 1 174 ? 6.463 -1.107 14.259 1.00 93.38 174 LEU A N 1
ATOM 1329 C CA . LEU A 1 174 ? 7.236 0.128 14.406 1.00 93.38 174 LEU A CA 1
ATOM 1330 C C . LEU A 1 174 ? 6.349 1.365 14.267 1.00 93.38 174 LEU A C 1
ATOM 1332 O O . LEU A 1 174 ? 6.459 2.290 15.067 1.00 93.38 174 LEU A O 1
ATOM 1336 N N . THR A 1 175 ? 5.436 1.353 13.300 1.00 93.38 175 THR A N 1
ATOM 1337 C CA . THR A 1 175 ? 4.532 2.471 13.036 1.00 93.38 175 THR A CA 1
ATOM 1338 C C . THR A 1 175 ? 3.539 2.670 14.177 1.00 93.38 175 THR A C 1
ATOM 1340 O O . THR A 1 175 ? 3.382 3.787 14.661 1.00 93.38 175 THR A O 1
ATOM 1343 N N . CYS A 1 176 ? 2.910 1.600 14.665 1.00 92.88 176 CYS A N 1
ATOM 1344 C CA . CYS A 1 176 ? 2.019 1.669 15.820 1.00 92.88 176 CYS A CA 1
ATOM 1345 C C . CYS A 1 176 ? 2.757 2.202 17.055 1.00 92.88 176 CYS A C 1
ATOM 1347 O O . CYS A 1 176 ? 2.244 3.093 17.728 1.00 92.88 176 CYS A O 1
ATOM 1349 N N . LYS A 1 177 ? 3.999 1.755 17.293 1.00 93.12 177 LYS A N 1
ATOM 1350 C CA . LYS A 1 177 ? 4.838 2.277 18.381 1.00 93.12 177 LYS A CA 1
ATOM 1351 C C . LYS A 1 177 ? 5.178 3.762 18.205 1.00 93.12 177 LYS A C 1
ATOM 1353 O O . LYS A 1 177 ? 5.154 4.499 19.184 1.00 93.12 177 LYS A O 1
ATOM 1358 N N . TYR A 1 178 ? 5.486 4.201 16.985 1.00 93.69 178 TYR A N 1
ATOM 1359 C CA . TYR A 1 178 ? 5.806 5.600 16.680 1.00 93.69 178 TYR A CA 1
ATOM 1360 C C . TYR A 1 178 ? 4.607 6.533 16.901 1.00 93.69 178 TYR A C 1
ATOM 1362 O O . TYR A 1 178 ? 4.758 7.607 17.474 1.00 93.69 178 TYR A O 1
ATOM 1370 N N . TRP A 1 179 ? 3.407 6.098 16.509 1.00 92.94 179 TRP A N 1
ATOM 1371 C CA . TRP A 1 179 ? 2.171 6.877 16.640 1.00 92.94 179 TRP A CA 1
ATOM 1372 C C . TRP A 1 179 ? 1.444 6.685 17.982 1.00 92.94 179 TRP A C 1
ATOM 1374 O O . TRP A 1 179 ? 0.313 7.150 18.122 1.00 92.94 179 TRP A O 1
ATOM 1384 N N . GLY A 1 180 ? 2.051 5.991 18.954 1.00 91.00 180 GLY A N 1
ATOM 1385 C CA . GLY A 1 180 ? 1.440 5.732 20.266 1.00 91.00 180 GLY A CA 1
ATOM 1386 C C . GLY A 1 180 ? 0.127 4.945 20.185 1.00 91.00 180 GLY A C 1
ATOM 1387 O O . GLY A 1 180 ? -0.775 5.146 20.992 1.00 91.00 180 GLY A O 1
ATOM 1388 N N . ALA A 1 181 ? -0.014 4.104 19.163 1.00 89.69 181 ALA A N 1
ATOM 1389 C CA . ALA A 1 181 ? -1.186 3.283 18.936 1.00 89.69 181 ALA A CA 1
ATOM 1390 C C . ALA A 1 181 ? -1.020 1.917 19.605 1.00 89.69 181 ALA A C 1
ATOM 1392 O O . ALA A 1 181 ? -0.225 1.092 19.149 1.00 89.69 181 ALA A O 1
ATOM 1393 N N . ASP A 1 182 ? -1.837 1.656 20.621 1.00 89.25 182 ASP A N 1
ATOM 1394 C CA . ASP A 1 182 ? -1.939 0.333 21.226 1.00 89.25 182 ASP A CA 1
ATOM 1395 C C . ASP A 1 182 ? -2.791 -0.571 20.328 1.00 89.25 182 ASP A C 1
ATOM 1397 O O . ASP A 1 182 ? -4.013 -0.431 20.221 1.00 89.25 182 ASP A O 1
ATOM 1401 N N . VAL A 1 183 ? -2.116 -1.475 19.621 1.00 89.94 183 VAL A N 1
ATOM 1402 C CA . VAL A 1 183 ? -2.740 -2.529 18.819 1.00 89.94 183 VAL A CA 1
ATOM 1403 C C . VAL A 1 183 ? -2.215 -3.862 19.323 1.00 89.94 183 VAL A C 1
ATOM 1405 O O . VAL A 1 183 ? -1.002 -4.084 19.366 1.00 89.94 183 VAL A O 1
ATOM 1408 N N . ASP A 1 184 ? -3.133 -4.755 19.682 1.00 94.44 184 ASP A N 1
ATOM 1409 C CA . ASP A 1 184 ? -2.780 -6.095 20.130 1.00 94.44 184 ASP A CA 1
ATOM 1410 C C . ASP A 1 184 ? -2.005 -6.855 19.050 1.00 94.44 184 ASP A C 1
ATOM 1412 O O . ASP A 1 184 ? -2.220 -6.691 17.845 1.00 94.44 184 ASP A O 1
ATOM 1416 N N . TRP A 1 185 ? -1.120 -7.753 19.482 1.00 95.56 185 TRP A N 1
ATOM 1417 C CA . TRP A 1 185 ? -0.308 -8.556 18.568 1.00 95.56 185 TRP A CA 1
ATOM 1418 C C . TRP A 1 185 ? -1.156 -9.383 17.594 1.00 95.56 185 TRP A C 1
ATOM 1420 O O . TRP A 1 185 ? -0.834 -9.473 16.411 1.00 95.56 185 TRP A O 1
ATOM 1430 N N . SER A 1 186 ? -2.272 -9.941 18.071 1.00 95.00 186 SER A N 1
ATOM 1431 C CA . SER A 1 186 ? -3.252 -10.644 17.235 1.00 95.00 186 SER A CA 1
ATOM 1432 C C . SER A 1 186 ? -3.804 -9.737 16.135 1.00 95.00 186 SER A C 1
ATOM 1434 O O . SER A 1 186 ? -3.904 -10.147 14.980 1.00 95.00 186 SER A O 1
ATOM 1436 N N . GLY A 1 187 ? -4.086 -8.483 16.475 1.00 93.81 187 GLY A N 1
ATOM 1437 C CA . GLY A 1 187 ? -4.537 -7.463 15.551 1.00 93.81 187 GLY A CA 1
ATOM 1438 C C . GLY A 1 187 ? -3.528 -7.131 14.456 1.00 93.81 187 GLY A C 1
ATOM 1439 O O . GLY A 1 187 ? -3.881 -7.094 13.276 1.00 93.81 187 GLY A O 1
ATOM 1440 N N . LEU A 1 188 ? -2.259 -6.963 14.836 1.00 95.44 188 LEU A N 1
ATOM 1441 C CA . LEU A 1 188 ? -1.159 -6.746 13.892 1.00 95.44 188 LEU A CA 1
ATOM 1442 C C . LEU A 1 188 ? -0.975 -7.937 12.942 1.00 95.44 188 LEU A C 1
ATOM 1444 O O . LEU A 1 188 ? -0.800 -7.740 11.740 1.00 95.44 188 LEU A O 1
ATOM 1448 N N . MET A 1 189 ? -1.064 -9.167 13.460 1.00 96.25 189 MET A N 1
ATOM 1449 C CA . MET A 1 189 ? -0.972 -10.392 12.656 1.00 96.25 189 MET A CA 1
ATOM 1450 C C . MET A 1 189 ? -2.107 -10.474 11.626 1.00 96.25 189 MET A C 1
ATOM 1452 O O . MET A 1 189 ? -1.846 -10.788 10.466 1.00 96.25 189 MET A O 1
ATOM 1456 N N . ILE A 1 190 ? -3.347 -10.154 12.022 1.00 95.94 190 ILE A N 1
ATOM 1457 C CA . ILE A 1 190 ? -4.514 -10.137 11.123 1.00 95.94 190 ILE A CA 1
ATOM 1458 C C . ILE A 1 190 ? -4.354 -9.058 10.047 1.00 95.94 190 ILE A C 1
ATOM 1460 O O . ILE A 1 190 ? -4.587 -9.333 8.873 1.00 95.94 190 ILE A O 1
ATOM 1464 N N . ALA A 1 191 ? -3.926 -7.852 10.426 1.00 95.44 191 ALA A N 1
ATOM 1465 C CA . ALA A 1 191 ? -3.698 -6.747 9.497 1.00 95.44 191 ALA A CA 1
ATOM 1466 C C . ALA A 1 191 ? -2.631 -7.091 8.444 1.00 95.44 191 ALA A C 1
ATOM 1468 O O . ALA A 1 191 ? -2.874 -6.949 7.245 1.00 95.44 191 ALA A O 1
ATOM 1469 N N . ALA A 1 192 ? -1.486 -7.630 8.875 1.00 96.19 192 ALA A N 1
ATOM 1470 C CA . ALA A 1 192 ? -0.427 -8.077 7.973 1.00 96.19 192 ALA A CA 1
ATOM 1471 C C . ALA A 1 192 ? -0.876 -9.247 7.079 1.00 96.19 192 ALA A C 1
ATOM 1473 O O . ALA A 1 192 ? -0.564 -9.276 5.887 1.00 96.19 192 ALA A O 1
ATOM 1474 N N . ALA A 1 193 ? -1.623 -10.209 7.633 1.00 95.25 193 ALA A N 1
ATOM 1475 C CA . ALA A 1 193 ? -2.153 -11.339 6.875 1.00 95.25 193 ALA A CA 1
ATOM 1476 C C . ALA A 1 193 ? -3.162 -10.890 5.809 1.00 95.25 193 ALA A C 1
ATOM 1478 O O . ALA A 1 193 ? -3.111 -11.385 4.687 1.00 95.25 193 ALA A O 1
ATOM 1479 N N . ALA A 1 194 ? -4.036 -9.931 6.127 1.00 95.38 194 ALA A N 1
ATOM 1480 C CA . ALA A 1 194 ? -4.994 -9.373 5.179 1.00 95.38 194 ALA A CA 1
ATOM 1481 C C . ALA A 1 194 ? -4.296 -8.636 4.025 1.00 95.38 194 ALA A C 1
ATOM 1483 O O . ALA A 1 194 ? -4.618 -8.890 2.867 1.00 95.38 194 ALA A O 1
ATOM 1484 N N . ASP A 1 195 ? -3.301 -7.794 4.326 1.00 94.88 195 ASP A N 1
ATOM 1485 C CA . ASP A 1 195 ? -2.469 -7.117 3.318 1.00 94.88 195 ASP A CA 1
ATOM 1486 C C . ASP A 1 195 ? -1.817 -8.122 2.355 1.00 94.88 195 ASP A C 1
ATOM 1488 O O . ASP A 1 195 ? -1.918 -8.020 1.130 1.00 94.88 195 ASP A O 1
ATOM 1492 N N . THR A 1 196 ? -1.220 -9.163 2.933 1.00 94.31 196 THR A N 1
ATOM 1493 C CA . THR A 1 196 ? -0.532 -10.225 2.199 1.00 94.31 196 THR A CA 1
ATOM 1494 C C . THR A 1 196 ? -1.504 -11.055 1.357 1.00 94.31 196 THR A C 1
ATOM 1496 O O . THR A 1 196 ? -1.211 -11.371 0.206 1.00 94.31 196 THR A O 1
ATOM 1499 N N . ALA A 1 197 ? -2.684 -11.378 1.889 1.00 95.06 197 ALA A N 1
ATOM 1500 C CA . ALA A 1 197 ? -3.708 -12.129 1.171 1.00 95.06 197 ALA A CA 1
ATOM 1501 C C . ALA A 1 197 ? -4.236 -11.358 -0.047 1.00 95.06 197 ALA A C 1
ATOM 1503 O O . ALA A 1 197 ? -4.396 -11.950 -1.111 1.00 95.06 197 ALA A O 1
ATOM 1504 N N . VAL A 1 198 ? -4.457 -10.044 0.077 1.00 94.88 198 VAL A N 1
ATOM 1505 C CA . VAL A 1 198 ? -4.874 -9.197 -1.054 1.00 94.88 198 VAL A CA 1
ATOM 1506 C C . VAL A 1 198 ? -3.819 -9.217 -2.152 1.00 94.88 198 VAL A C 1
ATOM 1508 O O . VAL A 1 198 ? -4.154 -9.486 -3.303 1.00 94.88 198 VAL A O 1
ATOM 1511 N N . ARG A 1 199 ? -2.543 -9.024 -1.799 1.00 91.75 199 ARG A N 1
ATOM 1512 C CA . ARG A 1 199 ? -1.435 -9.107 -2.763 1.00 91.75 199 ARG A CA 1
ATOM 1513 C C . ARG A 1 199 ? -1.351 -10.482 -3.423 1.00 91.75 199 ARG A C 1
ATOM 1515 O O . ARG A 1 199 ? -1.180 -10.558 -4.634 1.00 91.75 199 ARG A O 1
ATOM 1522 N N . ALA A 1 200 ? -1.528 -11.562 -2.663 1.00 92.12 200 ALA A N 1
ATOM 1523 C CA . ALA A 1 200 ? -1.520 -12.913 -3.215 1.00 92.12 200 ALA A CA 1
ATOM 1524 C C . ALA A 1 200 ? -2.664 -13.135 -4.216 1.00 92.12 200 ALA A C 1
ATOM 1526 O O . ALA A 1 200 ? -2.437 -13.661 -5.301 1.00 92.12 200 ALA A O 1
ATOM 1527 N N . ILE A 1 201 ? -3.882 -12.699 -3.878 1.00 92.31 201 ILE A N 1
ATOM 1528 C CA . ILE A 1 201 ? -5.058 -12.821 -4.748 1.00 92.31 201 ILE A CA 1
ATOM 1529 C C . ILE A 1 201 ? -4.869 -12.000 -6.025 1.00 92.31 201 ILE A C 1
ATOM 1531 O O . ILE A 1 201 ? -5.084 -12.524 -7.115 1.00 92.31 201 ILE A O 1
ATOM 1535 N N . VAL A 1 202 ? -4.450 -10.736 -5.909 1.00 91.00 202 VAL A N 1
ATOM 1536 C CA . VAL A 1 202 ? -4.226 -9.868 -7.076 1.00 91.00 202 VAL A CA 1
ATOM 1537 C C . VAL A 1 202 ? -3.080 -10.399 -7.935 1.00 91.00 202 VAL A C 1
ATOM 1539 O O . VAL A 1 202 ? -3.213 -10.410 -9.153 1.00 91.00 202 VAL A O 1
ATOM 1542 N N . GLY A 1 203 ? -2.005 -10.910 -7.327 1.00 87.56 203 GLY A N 1
ATOM 1543 C CA . GLY A 1 203 ? -0.890 -11.535 -8.041 1.00 87.56 203 GLY A CA 1
ATOM 1544 C C . GLY A 1 203 ? -1.313 -12.780 -8.822 1.00 87.56 203 GLY A C 1
ATOM 1545 O O . GLY A 1 203 ? -1.006 -12.896 -10.003 1.00 87.56 203 GLY A O 1
ATOM 1546 N N . VAL A 1 204 ? -2.094 -13.674 -8.206 1.00 88.44 204 VAL A N 1
ATOM 1547 C CA . VAL A 1 204 ? -2.625 -14.867 -8.889 1.00 88.44 204 VAL A CA 1
ATOM 1548 C C . VAL A 1 204 ? -3.591 -14.480 -10.010 1.00 88.44 204 VAL A C 1
ATOM 1550 O O . VAL A 1 204 ? -3.508 -15.037 -11.100 1.00 88.44 204 VAL A O 1
ATOM 1553 N N . ILE A 1 205 ? -4.493 -13.520 -9.779 1.00 88.56 205 ILE A N 1
ATOM 1554 C CA . ILE A 1 205 ? -5.421 -13.043 -10.815 1.00 88.56 205 ILE A CA 1
ATOM 1555 C C . ILE A 1 205 ? -4.654 -12.382 -11.964 1.00 88.56 205 ILE A C 1
ATOM 1557 O O . ILE A 1 205 ? -4.947 -12.676 -13.117 1.00 88.56 205 ILE A O 1
ATOM 1561 N N . GLY A 1 206 ? -3.678 -11.521 -11.671 1.00 87.00 206 GLY A N 1
ATOM 1562 C CA . GLY A 1 206 ? -2.846 -10.863 -12.679 1.00 87.00 206 GLY A CA 1
ATOM 1563 C C . GLY A 1 206 ? -2.086 -11.873 -13.533 1.00 87.00 206 GLY A C 1
ATOM 1564 O O . GLY A 1 206 ? -2.149 -11.800 -14.758 1.00 87.00 206 GLY A O 1
ATOM 1565 N N . TYR A 1 207 ? -1.483 -12.877 -12.894 1.00 85.75 207 TYR A N 1
ATOM 1566 C CA . TYR A 1 207 ? -0.785 -13.950 -13.592 1.00 85.75 207 TYR A CA 1
ATOM 1567 C C . TYR A 1 207 ? -1.726 -14.776 -14.482 1.00 85.75 207 TYR A C 1
ATOM 1569 O O . TYR A 1 207 ? -1.439 -14.973 -15.656 1.00 85.75 207 TYR A O 1
ATOM 1577 N N . VAL A 1 208 ? -2.873 -15.226 -13.955 1.00 88.06 208 VAL A N 1
ATOM 1578 C CA . VAL A 1 208 ? -3.795 -16.114 -14.691 1.00 88.06 208 VAL A CA 1
ATOM 1579 C C . VAL A 1 208 ? -4.591 -15.385 -15.777 1.00 88.06 208 VAL A C 1
ATOM 1581 O O . VAL A 1 208 ? -4.896 -15.979 -16.805 1.00 88.06 208 VAL A O 1
ATOM 1584 N N . VAL A 1 209 ? -4.998 -14.135 -15.542 1.00 88.81 209 VAL A N 1
ATOM 1585 C CA . VAL A 1 209 ? -5.921 -13.411 -16.434 1.00 88.81 209 VAL A CA 1
ATOM 1586 C C . VAL A 1 209 ? -5.187 -12.522 -17.428 1.00 88.81 209 VAL A C 1
ATOM 1588 O O . VAL A 1 209 ? -5.657 -12.369 -18.551 1.00 88.81 209 VAL A O 1
ATOM 1591 N N . LEU A 1 210 ? -4.086 -11.896 -17.010 1.00 84.25 210 LEU A N 1
ATOM 1592 C CA . LEU A 1 210 ? -3.398 -10.878 -17.805 1.00 84.25 210 LEU A CA 1
ATOM 1593 C C . LEU A 1 210 ? -2.040 -11.348 -18.326 1.00 84.25 210 LEU A C 1
ATOM 1595 O O . LEU A 1 210 ? -1.399 -10.582 -19.036 1.00 84.25 210 LEU A O 1
ATOM 1599 N N . GLU A 1 211 ? -1.579 -12.544 -17.936 1.00 84.31 211 GLU A N 1
ATOM 1600 C CA . GLU A 1 211 ? -0.212 -13.031 -18.194 1.00 84.31 211 GLU A CA 1
ATOM 1601 C C . GLU A 1 211 ? 0.869 -12.029 -17.734 1.00 84.31 211 GLU A C 1
ATOM 1603 O O . GLU A 1 211 ? 2.021 -12.054 -18.162 1.00 84.31 211 GLU A O 1
ATOM 1608 N N . MET A 1 212 ? 0.501 -11.136 -16.808 1.00 78.25 212 MET A N 1
ATOM 1609 C CA . MET A 1 212 ? 1.380 -10.132 -16.232 1.00 78.25 212 MET A CA 1
ATOM 1610 C C . MET A 1 212 ? 1.817 -10.590 -14.850 1.00 78.25 212 MET A C 1
ATOM 1612 O O . MET A 1 212 ? 0.994 -10.849 -13.972 1.00 78.25 212 MET A O 1
ATOM 1616 N N . PHE A 1 213 ? 3.130 -10.636 -14.636 1.00 66.75 213 PHE A N 1
ATOM 1617 C CA . PHE A 1 213 ? 3.695 -11.056 -13.356 1.00 66.75 213 PHE A CA 1
ATOM 1618 C C . PHE A 1 213 ? 3.356 -10.090 -12.212 1.00 66.75 213 PHE A C 1
ATOM 1620 O O . PHE A 1 213 ? 3.233 -10.527 -11.069 1.00 66.75 213 PHE A O 1
ATOM 1627 N N . THR A 1 214 ? 3.181 -8.791 -12.492 1.00 63.19 214 THR A N 1
ATOM 1628 C CA . THR A 1 214 ? 2.864 -7.793 -11.463 1.00 63.19 214 THR A CA 1
ATOM 1629 C C . THR A 1 214 ? 2.024 -6.623 -11.993 1.00 63.19 214 THR A C 1
ATOM 1631 O O . THR A 1 214 ? 2.301 -6.038 -13.038 1.00 63.19 214 THR A O 1
ATOM 1634 N N . LEU A 1 215 ? 1.004 -6.235 -11.221 1.00 68.50 215 LEU A N 1
ATOM 1635 C CA . LEU A 1 215 ? 0.258 -4.977 -11.358 1.00 68.50 215 LEU A CA 1
ATOM 1636 C C . LEU A 1 215 ? 0.667 -4.036 -10.213 1.00 68.50 215 LEU A C 1
ATOM 1638 O O . LEU A 1 215 ? -0.188 -3.634 -9.431 1.00 68.50 215 LEU A O 1
ATOM 1642 N N . LEU A 1 216 ? 1.968 -3.730 -10.106 1.00 67.88 216 LEU A N 1
ATOM 1643 C CA . LEU A 1 216 ? 2.653 -3.153 -8.924 1.00 67.88 216 LEU A CA 1
ATOM 1644 C C . LEU A 1 216 ? 1.976 -1.958 -8.223 1.00 67.88 216 LEU A C 1
ATOM 1646 O O . LEU A 1 216 ? 2.301 -1.653 -7.078 1.00 67.88 216 LEU A O 1
ATOM 1650 N N . TYR A 1 217 ? 1.101 -1.226 -8.912 1.00 76.31 217 TYR A N 1
ATOM 1651 C CA . TYR A 1 217 ? 0.399 -0.076 -8.341 1.00 76.31 217 TYR A CA 1
ATOM 1652 C C . TYR A 1 217 ? -1.014 -0.411 -7.853 1.00 76.31 217 TYR A C 1
ATOM 1654 O O . TYR A 1 217 ? -1.490 0.175 -6.880 1.00 76.31 217 TYR A O 1
ATOM 1662 N N . ALA A 1 218 ? -1.705 -1.335 -8.524 1.00 83.44 218 ALA A N 1
ATOM 1663 C CA . ALA A 1 218 ? -3.096 -1.653 -8.217 1.00 83.44 218 ALA A CA 1
ATOM 1664 C C . ALA A 1 218 ? -3.209 -2.593 -7.011 1.00 83.44 218 ALA A C 1
ATOM 1666 O O . ALA A 1 218 ? -4.092 -2.415 -6.170 1.00 83.44 218 ALA A O 1
ATOM 1667 N N . ASP A 1 219 ? -2.304 -3.568 -6.904 1.00 85.81 219 ASP A N 1
ATOM 1668 C CA . ASP A 1 219 ? -2.221 -4.474 -5.758 1.00 85.81 219 ASP A CA 1
ATOM 1669 C C . ASP A 1 219 ? -1.900 -3.712 -4.468 1.00 85.81 219 ASP A C 1
ATOM 1671 O O . ASP A 1 219 ? -2.541 -3.933 -3.439 1.00 85.81 219 ASP A O 1
ATOM 1675 N N . GLU A 1 220 ? -0.975 -2.757 -4.538 1.00 88.31 220 GLU A N 1
ATOM 1676 C CA . GLU A 1 220 ? -0.536 -1.980 -3.387 1.00 88.31 220 GLU A CA 1
ATOM 1677 C C . GLU A 1 220 ? -1.619 -1.028 -2.873 1.00 88.31 220 GLU A C 1
ATOM 1679 O O . GLU A 1 220 ? -1.834 -0.934 -1.659 1.00 88.31 220 GLU A O 1
ATOM 1684 N N . ALA A 1 221 ? -2.354 -0.383 -3.785 1.00 91.12 221 ALA A N 1
ATOM 1685 C CA . ALA A 1 221 ? -3.490 0.468 -3.445 1.00 91.12 221 ALA A CA 1
ATOM 1686 C C . ALA A 1 221 ? -4.632 -0.336 -2.801 1.00 91.12 221 ALA A C 1
ATOM 1688 O O . ALA A 1 221 ? -5.147 0.052 -1.750 1.00 91.12 221 ALA A O 1
ATOM 1689 N N . LEU A 1 222 ? -5.000 -1.484 -3.382 1.00 93.00 222 LEU A N 1
ATOM 1690 C CA . LEU A 1 222 ? -6.038 -2.356 -2.824 1.00 93.00 222 LEU A CA 1
ATOM 1691 C C . LEU A 1 222 ? -5.644 -2.889 -1.443 1.00 93.00 222 LEU A C 1
ATOM 1693 O O . LEU A 1 222 ? -6.456 -2.864 -0.516 1.00 93.00 222 LEU A O 1
ATOM 1697 N N . ALA A 1 223 ? -4.393 -3.324 -1.287 1.00 93.31 223 ALA A N 1
ATOM 1698 C CA . ALA A 1 223 ? -3.878 -3.815 -0.017 1.00 93.31 223 ALA A CA 1
ATOM 1699 C C . ALA A 1 223 ? -3.875 -2.709 1.053 1.00 93.31 223 ALA A C 1
ATOM 1701 O O . ALA A 1 223 ? -4.302 -2.951 2.181 1.00 93.31 223 ALA A O 1
ATOM 1702 N N . ALA A 1 224 ? -3.506 -1.473 0.694 1.00 94.38 224 ALA A N 1
ATOM 1703 C CA . ALA A 1 224 ? -3.583 -0.325 1.596 1.00 94.38 224 ALA A CA 1
ATOM 1704 C C . ALA A 1 224 ? -5.022 -0.032 2.053 1.00 94.38 224 ALA A C 1
ATOM 1706 O O . ALA A 1 224 ? -5.250 0.183 3.243 1.00 94.38 224 ALA A O 1
ATOM 1707 N N . ILE A 1 225 ? -6.009 -0.074 1.152 1.00 95.00 225 ILE A N 1
ATOM 1708 C CA . ILE A 1 225 ? -7.414 0.157 1.527 1.00 95.00 225 ILE A CA 1
ATOM 1709 C C . ILE A 1 225 ? -7.900 -0.925 2.497 1.00 95.00 225 ILE A C 1
ATOM 1711 O O . ILE A 1 225 ? -8.483 -0.610 3.538 1.00 95.00 225 ILE A O 1
ATOM 1715 N N . VAL A 1 226 ? -7.626 -2.198 2.198 1.00 95.50 226 VAL A N 1
ATOM 1716 C CA . VAL A 1 226 ? -7.991 -3.313 3.086 1.00 95.50 226 VAL A CA 1
ATOM 1717 C C . VAL A 1 226 ? -7.313 -3.169 4.445 1.00 95.50 226 VAL A C 1
ATOM 1719 O O . VAL A 1 226 ? -7.961 -3.358 5.474 1.00 95.50 226 VAL A O 1
ATOM 1722 N N . LEU A 1 227 ? -6.046 -2.763 4.471 1.00 95.06 227 LEU A N 1
ATOM 1723 C CA . LEU A 1 227 ? -5.307 -2.549 5.705 1.00 95.06 227 LEU A CA 1
ATOM 1724 C C . LEU A 1 227 ? -5.929 -1.445 6.574 1.00 95.06 227 LEU A C 1
ATOM 1726 O O . LEU A 1 227 ? -6.092 -1.657 7.775 1.00 95.06 227 LEU A O 1
ATOM 1730 N N . VAL A 1 228 ? -6.360 -0.320 5.988 1.00 95.50 228 VAL A N 1
ATOM 1731 C CA . VAL A 1 228 ? -7.084 0.742 6.716 1.00 95.50 228 VAL A CA 1
ATOM 1732 C C . VAL A 1 228 ? -8.367 0.194 7.345 1.00 95.50 228 VAL A C 1
ATOM 1734 O O . VAL A 1 228 ? -8.646 0.455 8.518 1.00 95.50 228 VAL A O 1
ATOM 1737 N N . LEU A 1 229 ? -9.149 -0.582 6.586 1.00 94.06 229 LEU A N 1
ATOM 1738 C CA . LEU A 1 229 ? -10.404 -1.165 7.066 1.00 94.06 229 LEU A CA 1
ATOM 1739 C C . LEU A 1 229 ? -10.173 -2.164 8.207 1.00 94.06 229 LEU A C 1
ATOM 1741 O O . LEU A 1 229 ? -10.910 -2.149 9.197 1.00 94.06 229 LEU A O 1
ATOM 1745 N N . VAL A 1 230 ? -9.143 -3.006 8.091 1.00 93.56 230 VAL A N 1
ATOM 1746 C CA . VAL A 1 230 ? -8.787 -3.994 9.115 1.00 93.56 230 VAL A CA 1
ATOM 1747 C C . VAL A 1 230 ? -8.261 -3.308 10.371 1.00 93.56 230 VAL A C 1
ATOM 1749 O O . VAL A 1 230 ? -8.761 -3.598 11.455 1.00 93.56 230 VAL A O 1
ATOM 1752 N N . LEU A 1 231 ? -7.335 -2.352 10.250 1.00 92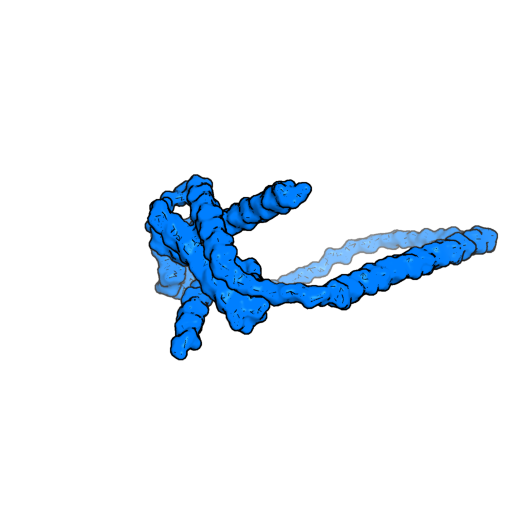.56 231 LEU A N 1
ATOM 1753 C CA . LEU A 1 231 ? -6.811 -1.603 11.398 1.00 92.56 231 LEU A CA 1
ATOM 1754 C C . LEU A 1 231 ? -7.921 -0.857 12.142 1.00 92.56 231 LEU A C 1
ATOM 1756 O O . LEU A 1 231 ? -7.986 -0.926 13.368 1.00 92.56 231 LEU A O 1
ATOM 1760 N N . ARG A 1 232 ? -8.860 -0.243 11.412 1.00 92.81 232 ARG A N 1
ATOM 1761 C CA . ARG A 1 232 ? -10.041 0.398 12.007 1.00 92.81 232 ARG A CA 1
ATOM 1762 C C . ARG A 1 232 ? -10.919 -0.583 12.789 1.00 92.81 232 ARG A C 1
ATOM 1764 O O . ARG A 1 232 ? -11.521 -0.196 13.783 1.00 92.81 232 ARG A O 1
ATOM 1771 N N . LYS A 1 233 ? -11.062 -1.825 12.320 1.00 91.00 233 LYS A N 1
ATOM 1772 C CA . LYS A 1 233 ? -11.882 -2.849 12.990 1.00 91.00 233 LYS A CA 1
ATOM 1773 C C . LYS A 1 233 ? -11.186 -3.477 14.190 1.00 91.00 233 LYS A C 1
ATOM 1775 O O . LYS A 1 233 ? -11.858 -3.875 15.134 1.00 91.00 233 LYS A O 1
ATOM 1780 N N . VAL A 1 234 ? -9.868 -3.595 14.116 1.00 89.75 234 VAL A N 1
ATOM 1781 C CA . VAL A 1 234 ? -9.033 -4.276 15.103 1.00 89.75 234 VAL A CA 1
ATOM 1782 C C . VAL A 1 234 ? -8.653 -3.356 16.262 1.00 89.75 234 VAL A C 1
ATOM 1784 O O . VAL A 1 234 ? -8.503 -3.829 17.383 1.00 89.75 234 VAL A O 1
ATOM 1787 N N . SER A 1 235 ? -8.497 -2.054 16.020 1.00 85.00 235 SER A N 1
ATOM 1788 C CA . SER A 1 235 ? -8.153 -1.109 17.076 1.00 85.00 235 SER A CA 1
ATOM 1789 C C . SER A 1 235 ? -9.402 -0.529 17.736 1.00 85.00 235 SER A C 1
ATOM 1791 O O . SER A 1 235 ? -10.205 0.157 17.108 1.00 85.00 235 SER A O 1
ATOM 1793 N N . THR A 1 236 ? -9.540 -0.767 19.037 1.00 73.31 236 THR A N 1
ATOM 1794 C CA . THR A 1 236 ? -10.704 -0.370 19.843 1.00 73.31 236 THR A CA 1
ATOM 1795 C C . THR A 1 236 ? -10.855 1.151 20.001 1.00 73.31 236 THR A C 1
ATOM 1797 O O . THR A 1 236 ? -11.940 1.612 20.341 1.00 73.31 236 THR A O 1
ATOM 1800 N N . ASN A 1 237 ? -9.800 1.938 19.739 1.00 61.91 237 ASN A N 1
ATOM 1801 C CA . ASN A 1 237 ? -9.763 3.388 19.991 1.00 61.91 237 ASN A CA 1
ATOM 1802 C C . ASN A 1 237 ? -9.225 4.239 18.826 1.00 61.91 237 ASN A C 1
ATOM 1804 O O . ASN A 1 237 ? -9.074 5.451 18.982 1.00 61.91 237 ASN A O 1
ATOM 1808 N N . GLN A 1 238 ? -8.922 3.657 17.664 1.00 73.94 238 GLN A N 1
ATOM 1809 C CA . GLN A 1 238 ? -8.371 4.445 16.560 1.00 73.94 238 GLN A CA 1
ATOM 1810 C C . GLN A 1 238 ? -9.451 5.184 15.777 1.00 73.94 238 GLN A C 1
ATOM 1812 O O . GLN A 1 238 ? -10.430 4.607 15.297 1.00 73.94 238 GLN A O 1
ATOM 1817 N N . SER A 1 239 ? -9.215 6.478 15.568 1.00 89.69 239 SER A N 1
ATOM 1818 C CA . SER A 1 239 ? -9.932 7.236 14.549 1.00 89.69 239 SER A CA 1
ATOM 1819 C C . SER A 1 239 ? -9.548 6.728 13.153 1.00 89.69 239 SER A C 1
ATOM 1821 O O . SER A 1 239 ? -8.441 6.229 12.933 1.00 89.69 239 SER A O 1
ATOM 1823 N N . LEU A 1 240 ? -10.449 6.886 12.177 1.00 89.19 240 LEU A N 1
ATOM 1824 C CA . LEU A 1 240 ? -10.161 6.549 10.776 1.00 89.19 240 LEU A CA 1
ATOM 1825 C C . LEU A 1 240 ? -8.891 7.259 10.282 1.00 89.19 240 LEU A C 1
ATOM 1827 O O . LEU A 1 240 ? -8.077 6.653 9.594 1.00 89.19 240 LEU A O 1
ATOM 1831 N N . GLN A 1 241 ? -8.700 8.518 10.682 1.00 88.94 241 GLN A N 1
ATOM 1832 C CA . GLN A 1 241 ? -7.519 9.300 10.329 1.00 88.94 241 GLN A CA 1
ATOM 1833 C C . GLN A 1 241 ? -6.233 8.652 10.852 1.00 88.94 241 GLN A C 1
ATOM 1835 O O . GLN A 1 241 ? -5.267 8.538 10.106 1.00 88.94 241 GLN A O 1
ATOM 1840 N N . GLN A 1 242 ? -6.227 8.163 12.095 1.00 89.94 242 GLN A N 1
ATOM 1841 C CA . GLN A 1 242 ? -5.064 7.475 12.652 1.00 89.94 242 GLN A CA 1
ATOM 1842 C C . GLN A 1 242 ? -4.785 6.155 11.920 1.00 89.94 242 GLN A C 1
ATOM 1844 O O . GLN A 1 242 ? -3.630 5.869 11.614 1.00 89.94 242 GLN A O 1
ATOM 1849 N N . ALA A 1 243 ? -5.822 5.387 11.567 1.00 92.00 243 ALA A N 1
ATOM 1850 C CA . ALA A 1 243 ? -5.668 4.165 10.774 1.00 92.00 243 ALA A CA 1
ATOM 1851 C C . ALA A 1 243 ? -5.079 4.446 9.376 1.00 92.00 243 ALA A C 1
ATOM 1853 O O . ALA A 1 243 ? -4.205 3.708 8.916 1.00 92.00 243 ALA A O 1
ATOM 1854 N N . VAL A 1 244 ? -5.503 5.536 8.723 1.00 94.56 244 VAL A N 1
ATOM 1855 C CA . VAL A 1 244 ? -4.943 5.994 7.439 1.00 94.56 244 VAL A CA 1
ATOM 1856 C C . VAL A 1 244 ? -3.480 6.403 7.595 1.00 94.56 244 VAL A C 1
ATOM 1858 O O . VAL A 1 244 ? -2.638 5.925 6.837 1.00 94.56 244 VAL A O 1
ATOM 1861 N N . THR A 1 245 ? -3.149 7.218 8.599 1.00 93.25 245 THR A N 1
ATOM 1862 C CA . THR A 1 245 ? -1.768 7.653 8.853 1.00 93.25 245 THR A CA 1
ATOM 1863 C C . THR A 1 245 ? -0.849 6.470 9.149 1.00 93.25 245 THR A C 1
ATOM 1865 O O . THR A 1 245 ? 0.243 6.389 8.585 1.00 93.25 245 THR A O 1
ATOM 1868 N N . ILE A 1 246 ? -1.291 5.516 9.975 1.00 93.19 246 ILE A N 1
ATOM 1869 C CA . ILE A 1 246 ? -0.531 4.294 10.270 1.00 93.19 246 ILE A CA 1
ATOM 1870 C C . ILE A 1 246 ? -0.325 3.483 8.991 1.00 93.19 246 ILE A C 1
ATOM 1872 O O . ILE A 1 246 ? 0.799 3.096 8.690 1.00 93.19 246 ILE A O 1
ATOM 1876 N N . THR 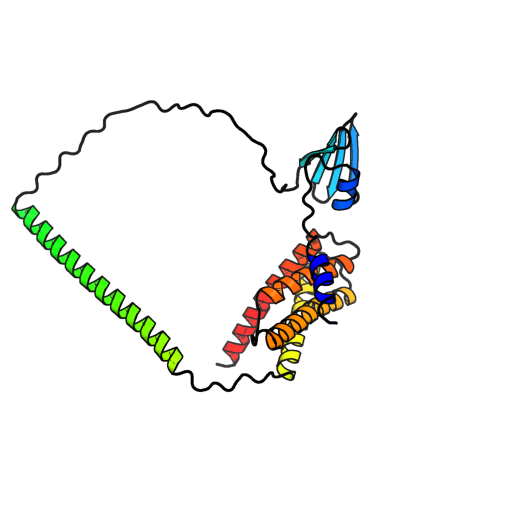A 1 247 ? -1.378 3.282 8.199 1.00 95.06 247 THR A N 1
ATOM 1877 C CA . THR A 1 247 ? -1.296 2.534 6.938 1.00 95.06 247 THR A CA 1
ATOM 1878 C C . THR A 1 247 ? -0.300 3.171 5.972 1.00 95.06 247 THR A C 1
ATOM 1880 O O . THR A 1 247 ? 0.623 2.494 5.523 1.00 95.06 247 THR A O 1
ATOM 1883 N N . MET A 1 248 ? -0.431 4.472 5.698 1.00 94.75 248 MET A N 1
ATOM 1884 C CA . MET A 1 248 ? 0.474 5.195 4.799 1.00 94.75 248 MET A CA 1
ATOM 1885 C C . MET A 1 248 ? 1.920 5.142 5.294 1.00 94.75 248 MET A C 1
ATOM 1887 O O . MET A 1 248 ? 2.823 4.817 4.526 1.00 94.75 248 MET A O 1
ATOM 1891 N N . THR A 1 249 ? 2.144 5.376 6.590 1.00 92.38 249 THR A N 1
ATOM 1892 C CA . THR A 1 249 ? 3.490 5.317 7.179 1.00 92.38 249 THR A CA 1
ATOM 1893 C C . THR A 1 249 ? 4.090 3.913 7.058 1.00 92.38 249 THR A C 1
ATOM 1895 O O . THR A 1 249 ? 5.237 3.770 6.641 1.00 92.38 249 THR A O 1
ATOM 1898 N N . SER A 1 250 ? 3.314 2.865 7.357 1.00 93.06 250 SER A N 1
ATOM 1899 C CA . SER A 1 250 ? 3.768 1.472 7.248 1.00 93.06 250 SER A CA 1
ATOM 1900 C C . SER A 1 250 ? 4.074 1.068 5.807 1.00 93.06 250 SER A C 1
ATOM 1902 O O . SER A 1 250 ? 5.047 0.356 5.569 1.00 93.06 250 SER A O 1
ATOM 1904 N N . LYS A 1 251 ? 3.287 1.547 4.839 1.00 92.25 251 LYS A N 1
ATOM 1905 C CA . LYS A 1 251 ? 3.500 1.306 3.406 1.00 92.25 251 LYS A CA 1
ATOM 1906 C C . LYS A 1 251 ? 4.770 1.984 2.903 1.00 92.25 251 LYS A C 1
ATOM 1908 O O . LYS A 1 251 ? 5.618 1.317 2.318 1.00 92.25 251 LYS A O 1
ATOM 1913 N N . VAL A 1 252 ? 4.955 3.269 3.213 1.00 92.06 252 VAL A N 1
ATOM 1914 C CA . VAL A 1 252 ? 6.191 4.002 2.887 1.00 92.06 252 VAL A CA 1
ATOM 1915 C C . VAL A 1 252 ? 7.400 3.316 3.518 1.00 92.06 252 VAL A C 1
ATOM 1917 O O . VAL A 1 252 ? 8.395 3.078 2.838 1.00 92.06 252 VAL A O 1
ATOM 1920 N N . PHE A 1 253 ? 7.301 2.920 4.789 1.00 90.94 253 PHE A N 1
ATOM 1921 C CA . PHE A 1 253 ? 8.367 2.186 5.464 1.00 90.94 253 PHE A CA 1
ATOM 1922 C C . PHE A 1 253 ? 8.674 0.852 4.769 1.00 90.94 253 PHE A C 1
ATOM 1924 O O . PHE A 1 253 ? 9.838 0.542 4.528 1.00 90.94 253 PHE A O 1
ATOM 1931 N N . SER A 1 254 ? 7.648 0.086 4.387 1.00 88.25 254 SER A N 1
ATOM 1932 C CA . SER A 1 254 ? 7.820 -1.170 3.650 1.00 88.25 254 SER A CA 1
ATOM 1933 C C . SER A 1 254 ? 8.500 -0.963 2.295 1.00 88.25 254 SER A C 1
ATOM 1935 O O . SER A 1 254 ? 9.314 -1.798 1.911 1.00 88.25 254 SER A O 1
ATOM 1937 N N . ILE A 1 255 ? 8.194 0.125 1.581 1.00 89.19 255 ILE A N 1
ATOM 1938 C CA . ILE A 1 255 ? 8.838 0.466 0.304 1.00 89.19 255 ILE A CA 1
ATOM 1939 C C . ILE A 1 255 ? 10.311 0.804 0.536 1.00 89.19 255 ILE A C 1
ATOM 1941 O O . ILE A 1 255 ? 11.176 0.241 -0.126 1.00 89.19 255 ILE A O 1
ATOM 1945 N N . VAL A 1 256 ? 10.616 1.670 1.506 1.00 90.06 256 VAL A N 1
ATOM 1946 C CA . VAL A 1 256 ? 11.999 2.070 1.813 1.00 90.06 256 VAL A CA 1
ATOM 1947 C C . VAL A 1 256 ? 12.840 0.862 2.231 1.00 90.06 256 VAL A C 1
ATOM 1949 O O . VAL A 1 256 ? 13.932 0.659 1.702 1.00 90.06 256 VAL A O 1
ATOM 1952 N N . VAL A 1 257 ? 12.323 0.027 3.137 1.00 87.75 257 VAL A N 1
ATOM 1953 C CA . VAL A 1 257 ? 13.015 -1.189 3.590 1.00 87.75 257 VAL A CA 1
ATOM 1954 C C . VAL A 1 257 ? 13.149 -2.207 2.461 1.00 87.75 257 VAL A C 1
ATOM 1956 O O . VAL A 1 257 ? 14.215 -2.798 2.313 1.00 87.75 257 VAL A O 1
ATOM 1959 N N . GLY A 1 258 ? 12.111 -2.395 1.643 1.00 85.75 258 GLY A N 1
ATOM 1960 C CA . GLY A 1 258 ? 12.155 -3.292 0.488 1.00 85.75 258 GLY A CA 1
ATOM 1961 C C . GLY A 1 258 ? 13.205 -2.868 -0.540 1.00 85.75 258 GLY A C 1
ATOM 1962 O O . GLY A 1 258 ? 14.003 -3.695 -0.983 1.00 85.75 258 GLY A O 1
ATOM 1963 N N . SER A 1 259 ? 13.269 -1.573 -0.860 1.00 87.50 259 SER A N 1
ATOM 1964 C CA . SER A 1 259 ? 14.286 -1.007 -1.752 1.00 87.50 259 SER A CA 1
ATOM 1965 C C . SER A 1 259 ? 15.692 -1.196 -1.190 1.00 87.50 259 SER A C 1
ATOM 1967 O O . SER A 1 259 ? 16.584 -1.650 -1.903 1.00 87.50 259 SER A O 1
ATOM 1969 N N . PHE A 1 260 ? 15.890 -0.921 0.103 1.00 89.19 260 PHE A N 1
ATOM 1970 C CA . PHE A 1 260 ? 17.180 -1.122 0.761 1.00 89.19 260 PHE A CA 1
ATOM 1971 C C . PHE A 1 260 ? 17.614 -2.596 0.755 1.00 89.19 260 PHE A C 1
ATOM 1973 O O . PHE A 1 260 ? 18.754 -2.901 0.410 1.00 89.19 260 PHE A O 1
ATOM 1980 N N . LEU A 1 261 ? 16.699 -3.520 1.070 1.00 85.62 261 LEU A N 1
ATOM 1981 C CA . LEU A 1 261 ? 16.960 -4.961 1.029 1.00 85.62 261 LEU A CA 1
ATOM 1982 C C . LEU A 1 261 ? 17.345 -5.417 -0.384 1.00 85.62 261 LEU A C 1
ATOM 1984 O O . LEU A 1 261 ? 18.279 -6.196 -0.547 1.00 85.62 261 LEU A O 1
ATOM 1988 N N . THR A 1 262 ? 16.658 -4.897 -1.402 1.00 84.81 262 THR A N 1
ATOM 1989 C CA . THR A 1 262 ? 16.943 -5.200 -2.810 1.00 84.81 262 THR A CA 1
ATOM 1990 C C . THR A 1 262 ? 18.351 -4.752 -3.195 1.00 84.81 262 THR A C 1
ATOM 1992 O O . THR A 1 262 ? 19.102 -5.537 -3.765 1.00 84.81 262 THR A O 1
ATOM 1995 N N . VAL A 1 263 ? 18.750 -3.530 -2.824 1.00 91.31 263 VAL A N 1
ATOM 1996 C CA . VAL A 1 263 ? 20.113 -3.023 -3.066 1.00 91.31 263 VAL A CA 1
ATOM 1997 C C . VAL A 1 263 ? 21.161 -3.891 -2.369 1.00 91.31 263 VAL A C 1
ATOM 1999 O O . VAL A 1 263 ? 22.169 -4.232 -2.983 1.00 91.31 263 VAL A O 1
ATOM 2002 N N . LEU A 1 264 ? 20.924 -4.291 -1.115 1.00 90.38 264 LEU A N 1
ATOM 2003 C CA . LEU A 1 264 ? 21.842 -5.175 -0.391 1.00 90.38 264 LEU A CA 1
ATOM 2004 C C . LEU A 1 264 ? 21.986 -6.545 -1.058 1.00 90.38 264 LEU A C 1
ATOM 2006 O O . LEU A 1 264 ? 23.101 -7.049 -1.153 1.00 90.38 264 LEU A O 1
ATOM 2010 N N . ILE A 1 265 ? 20.883 -7.137 -1.525 1.00 85.50 265 ILE A N 1
ATOM 2011 C CA . ILE A 1 265 ? 20.905 -8.424 -2.231 1.00 85.50 265 ILE A CA 1
ATOM 2012 C C . ILE A 1 265 ? 21.680 -8.293 -3.544 1.00 85.50 265 ILE A C 1
ATOM 2014 O O . ILE A 1 265 ? 22.549 -9.116 -3.809 1.00 85.50 265 ILE A O 1
ATOM 2018 N N . LEU A 1 266 ? 21.417 -7.248 -4.335 1.00 87.19 266 LEU A N 1
ATOM 2019 C CA . LEU A 1 266 ? 22.142 -7.000 -5.584 1.00 87.19 266 LEU A CA 1
ATOM 2020 C C . LEU A 1 266 ? 23.643 -6.818 -5.337 1.00 87.19 266 LEU A C 1
ATOM 2022 O O . LEU A 1 266 ? 24.453 -7.419 -6.031 1.00 87.19 266 LEU A O 1
ATOM 2026 N N . ASN A 1 267 ? 24.014 -6.054 -4.307 1.00 91.56 267 ASN A N 1
ATOM 2027 C CA . ASN A 1 267 ? 25.414 -5.840 -3.950 1.00 91.56 267 ASN A CA 1
ATOM 2028 C C . ASN A 1 267 ? 26.098 -7.100 -3.395 1.00 91.56 267 ASN A C 1
ATOM 2030 O O . ASN A 1 267 ? 27.305 -7.230 -3.517 1.00 91.56 267 ASN A O 1
ATOM 2034 N N . ALA A 1 268 ? 25.357 -8.012 -2.763 1.00 91.31 268 ALA A N 1
ATOM 2035 C CA . ALA A 1 268 ? 25.903 -9.278 -2.272 1.00 91.31 268 ALA A CA 1
ATOM 2036 C C . ALA A 1 268 ? 26.076 -10.334 -3.379 1.00 91.31 268 ALA A C 1
ATOM 2038 O O . ALA A 1 268 ? 26.785 -11.317 -3.175 1.00 91.31 268 ALA A O 1
ATOM 2039 N N . LEU A 1 269 ? 25.394 -10.163 -4.515 1.00 89.94 269 LEU A N 1
ATOM 2040 C CA . LEU A 1 269 ? 25.472 -11.055 -5.674 1.00 89.94 269 LEU A CA 1
ATOM 2041 C C . LEU A 1 269 ? 26.547 -10.636 -6.692 1.00 89.94 269 LEU A C 1
ATOM 2043 O O . LEU A 1 269 ? 26.827 -11.415 -7.602 1.00 89.94 269 LEU A O 1
ATOM 2047 N N . HIS A 1 270 ? 27.108 -9.431 -6.557 1.00 83.25 270 HIS A N 1
ATOM 2048 C CA . HIS A 1 270 ? 28.206 -8.900 -7.373 1.00 83.25 270 HIS A CA 1
ATOM 2049 C C . HIS A 1 270 ? 29.552 -9.103 -6.670 1.00 83.25 270 HIS A C 1
ATOM 2051 O O . HIS A 1 270 ? 30.531 -9.419 -7.382 1.00 83.25 270 HIS A O 1
#

Radius of gyration: 32.15 Å; chains: 1; bounding box: 67×80×66 Å